Protein AF-A0A4R5CJN5-F1 (afdb_monomer)

Radius of gyration: 18.16 Å; Cα contacts (8 Å, |Δi|>4): 410; chains: 1; bounding box: 42×45×43 Å

pLDDT: mean 95.48, std 7.21, range [39.12, 98.88]

Mean predicted aligned error: 3.37 Å

Solvent-accessible surface area (backbone atoms only — not comparable to full-atom values): 12534 Å² total; per-residue (Å²): 130,68,52,78,39,82,45,75,50,50,77,53,86,71,64,40,36,39,35,31,58,48,45,52,70,48,77,43,46,70,60,50,52,52,50,52,50,52,50,51,74,64,71,50,60,31,38,33,26,54,40,49,30,44,80,23,72,42,43,41,54,49,44,71,30,42,23,47,37,48,45,52,53,41,48,49,28,63,77,70,66,38,52,50,42,39,23,54,23,40,33,32,61,83,39,70,40,62,56,65,73,66,53,51,57,45,56,73,46,72,96,53,47,64,27,39,23,32,27,52,46,47,58,73,47,78,79,32,67,50,54,56,51,49,54,54,49,32,54,76,69,70,30,46,28,29,36,62,38,29,41,41,38,72,55,16,29,78,61,22,68,58,22,34,66,58,32,54,50,55,52,53,49,51,51,66,77,35,76,55,50,77,47,72,39,76,53,69,38,52,31,27,63,50,13,68,74,72,72,46,90,49,36,65,33,26,46,29,38,49,83,74,16,72,58,37,34,52,51,50,53,60,58,58,68,41,87,90,56,86,72,79,76,72,84,129

Nearest PDB structures (foldseek):
  7xjr-assembly1_A  TM=9.827E-01  e=3.281E-38  Algibacter sp. L4_22
  7xs3-assembly2_B  TM=9.834E-01  e=3.685E-37  Algibacter sp. L4_22
  3vpl-assembly1_A  TM=8.924E-01  e=2.200E-15  Vibrio sp.
  1ur4-assembly2_B  TM=6.056E-01  e=2.891E-04  Bacillus licheniformis
  2gft-assembly1_A  TM=6.166E-01  e=4.907E-03  Bacillus licheniformis

InterPro domains:
  IPR000805 Glycoside hydrolase family 26 [PTHR40079] (37-216)
  IPR017853 Glycoside hydrolase superfamily [SSF51445] (20-194)
  IPR022790 Glycosyl hydrolase family 26 domain [PF02156] (63-159)
  IPR022790 Glycosyl hydrolase family 26 domain [PS51764] (1-218)

Structure (mmCIF, N/CA/C/O backbone):
data_AF-A0A4R5CJN5-F1
#
_entry.id   AF-A0A4R5CJN5-F1
#
loop_
_atom_site.group_PDB
_atom_site.id
_atom_site.type_symbol
_atom_site.label_atom_id
_atom_site.label_alt_id
_atom_site.label_comp_id
_atom_site.label_asym_id
_atom_site.label_entity_id
_atom_site.label_seq_id
_atom_site.pdbx_PDB_ins_code
_atom_site.Cartn_x
_atom_site.Cartn_y
_atom_site.Cartn_z
_atom_site.occupancy
_atom_site.B_iso_or_equiv
_atom_site.auth_seq_id
_atom_site.auth_comp_id
_atom_site.auth_asym_id
_atom_site.auth_atom_id
_atom_site.pdbx_PDB_model_num
ATOM 1 N N . MET A 1 1 ? -12.730 -12.544 -3.042 1.00 79.88 1 MET A N 1
ATOM 2 C CA . MET A 1 1 ? -11.762 -11.430 -3.146 1.00 79.88 1 MET A CA 1
ATOM 3 C C . MET A 1 1 ? -11.929 -10.535 -1.926 1.00 79.88 1 MET A C 1
ATOM 5 O O . MET A 1 1 ? -13.063 -10.146 -1.656 1.00 79.88 1 MET A O 1
ATOM 9 N N . MET A 1 2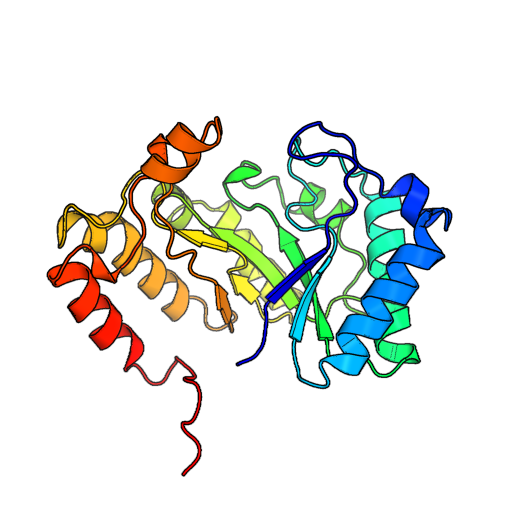 ? -10.849 -10.265 -1.188 1.00 89.81 2 MET A N 1
ATOM 10 C CA . MET A 1 2 ? -10.837 -9.335 -0.049 1.00 89.81 2 MET A CA 1
ATOM 11 C C . MET A 1 2 ? -10.329 -7.974 -0.538 1.00 89.81 2 MET A C 1
ATOM 13 O O . MET A 1 2 ? -9.189 -7.916 -0.997 1.00 89.81 2 MET A O 1
ATOM 17 N N . PRO A 1 3 ? -11.141 -6.905 -0.517 1.00 94.12 3 PRO A N 1
ATOM 18 C CA . PRO A 1 3 ? -10.694 -5.612 -1.009 1.00 94.12 3 PRO A CA 1
ATOM 19 C C . PRO A 1 3 ? -9.744 -4.936 -0.020 1.00 94.12 3 PRO A C 1
ATOM 21 O O . PRO A 1 3 ? -9.945 -4.991 1.195 1.00 94.12 3 PRO A O 1
ATOM 24 N N . GLN A 1 4 ? -8.746 -4.250 -0.570 1.00 96.25 4 GLN A N 1
ATOM 25 C CA . GLN A 1 4 ? -7.967 -3.231 0.120 1.00 96.25 4 GLN A CA 1
ATOM 26 C C . GLN A 1 4 ? -8.569 -1.859 -0.198 1.00 96.25 4 GLN A C 1
ATOM 28 O O . GLN A 1 4 ? -8.808 -1.536 -1.358 1.00 96.25 4 GLN A O 1
ATOM 33 N N . ILE A 1 5 ? -8.815 -1.056 0.831 1.00 97.00 5 ILE A N 1
ATOM 34 C CA . ILE A 1 5 ? -9.500 0.231 0.743 1.00 97.00 5 ILE A CA 1
ATOM 35 C C . ILE A 1 5 ? -8.589 1.299 1.349 1.00 97.00 5 ILE A C 1
ATOM 37 O O . ILE A 1 5 ? -8.239 1.226 2.526 1.00 97.00 5 ILE A O 1
ATOM 41 N N . GLY A 1 6 ? -8.195 2.290 0.553 1.00 95.88 6 GLY A N 1
ATOM 42 C CA . GLY A 1 6 ? -7.501 3.477 1.051 1.00 95.88 6 GLY A CA 1
ATOM 43 C C . GLY A 1 6 ? -8.502 4.484 1.611 1.00 95.88 6 GLY A C 1
ATOM 44 O O . GLY A 1 6 ? -9.408 4.905 0.895 1.00 95.88 6 GLY A O 1
ATOM 45 N N . LEU A 1 7 ? -8.342 4.886 2.874 1.00 96.31 7 LEU A N 1
ATOM 46 C CA . LEU A 1 7 ? -9.151 5.936 3.496 1.00 96.31 7 LEU A CA 1
ATOM 47 C C . LEU A 1 7 ? -8.274 7.155 3.785 1.00 96.31 7 LEU A C 1
ATOM 49 O O . LEU A 1 7 ? -7.688 7.275 4.860 1.00 96.31 7 LEU A O 1
ATOM 53 N N . 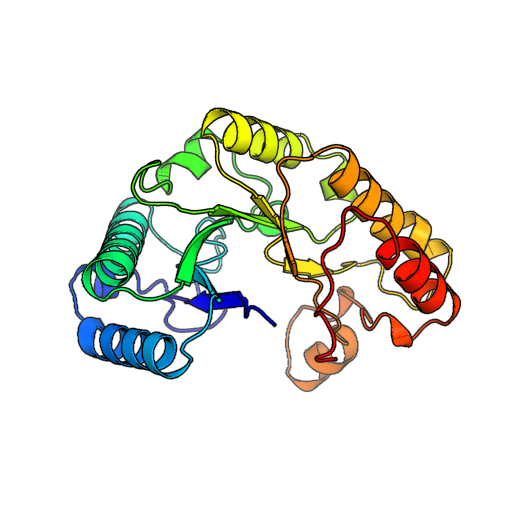GLY A 1 8 ? -8.187 8.062 2.815 1.00 93.69 8 GLY A N 1
ATOM 54 C CA . GLY A 1 8 ? -7.474 9.326 2.962 1.00 93.69 8 GLY A CA 1
ATOM 55 C C . GLY A 1 8 ? -8.289 10.355 3.749 1.00 93.69 8 GLY A C 1
ATOM 56 O O . GLY A 1 8 ? -9.444 10.629 3.439 1.00 93.69 8 GLY A O 1
ATOM 57 N N . CYS A 1 9 ? -7.664 10.965 4.747 1.00 91.75 9 CYS A N 1
ATOM 58 C CA . CYS A 1 9 ? -8.156 12.153 5.451 1.00 91.75 9 CYS A CA 1
ATOM 59 C C . CYS A 1 9 ? -7.418 13.409 4.946 1.00 91.75 9 CYS A 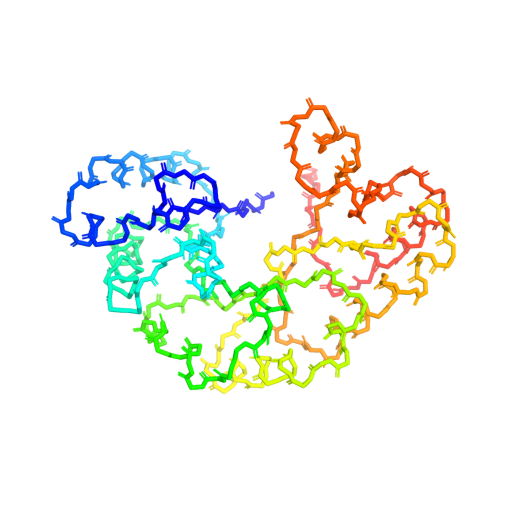C 1
ATOM 61 O O . CYS A 1 9 ? -6.715 14.055 5.720 1.00 91.75 9 CYS A O 1
ATOM 63 N N . ILE A 1 10 ? -7.506 13.696 3.645 1.00 89.88 10 ILE A N 1
ATOM 64 C CA . ILE A 1 10 ? -6.820 14.811 2.964 1.00 89.88 10 ILE A CA 1
ATOM 65 C C . ILE A 1 10 ? -7.813 15.610 2.108 1.00 89.88 10 ILE A C 1
ATOM 67 O O . ILE A 1 10 ? -8.772 15.056 1.577 1.00 89.88 10 ILE A O 1
ATOM 71 N N . GLY A 1 11 ? -7.599 16.921 1.987 1.00 80.00 11 GLY A N 1
ATOM 72 C CA . GLY A 1 11 ? -8.468 17.858 1.261 1.00 80.00 11 GLY A CA 1
ATOM 73 C C . GLY A 1 11 ? -8.162 17.998 -0.233 1.00 80.00 11 GLY A C 1
ATOM 74 O O . GLY A 1 11 ? -8.749 18.844 -0.900 1.00 80.00 11 GLY A O 1
ATOM 75 N N . GLY A 1 12 ? -7.234 17.198 -0.752 1.00 71.44 12 GLY A N 1
ATOM 76 C CA . GLY A 1 12 ? -6.743 17.226 -2.126 1.00 71.44 12 GLY A CA 1
ATOM 77 C C . GLY A 1 12 ? -5.595 16.231 -2.286 1.00 71.44 12 GLY A C 1
ATOM 78 O O . GLY A 1 12 ? -5.065 15.745 -1.289 1.00 71.44 12 GLY A O 1
ATOM 79 N N . LYS A 1 13 ? -5.228 15.900 -3.527 1.00 68.69 13 LYS A N 1
ATOM 80 C CA . LYS A 1 13 ? -4.091 15.011 -3.810 1.00 68.69 13 LYS A CA 1
ATOM 81 C C . LYS A 1 13 ? -2.789 15.806 -3.754 1.00 68.69 13 LYS A C 1
ATOM 83 O O . LYS A 1 13 ? -2.677 16.812 -4.446 1.00 68.69 13 LYS A O 1
ATOM 88 N N . ASP A 1 14 ? -1.848 15.358 -2.932 1.00 72.00 14 ASP A N 1
ATOM 89 C CA . ASP A 1 14 ? -0.481 15.883 -2.808 1.00 72.00 14 ASP A CA 1
ATOM 90 C C . ASP A 1 14 ? -0.357 17.379 -2.463 1.00 72.00 14 ASP A C 1
ATOM 92 O O . ASP A 1 14 ? 0.673 18.013 -2.688 1.00 72.00 14 ASP A O 1
ATOM 96 N N . THR A 1 15 ? -1.400 17.973 -1.878 1.00 74.69 15 THR A N 1
ATOM 97 C CA . THR A 1 15 ? -1.439 19.406 -1.542 1.00 74.69 15 THR A CA 1
ATOM 98 C C . THR A 1 15 ? -0.968 19.722 -0.121 1.00 74.69 15 THR A C 1
ATOM 100 O O . THR A 1 15 ? -1.121 20.860 0.324 1.00 74.69 15 THR A O 1
ATOM 103 N N . ARG A 1 16 ? -0.464 18.735 0.636 1.00 80.81 16 ARG A N 1
ATOM 104 C CA . ARG A 1 16 ? -0.184 18.837 2.085 1.00 80.81 16 ARG A CA 1
ATOM 105 C C . ARG A 1 16 ? -1.396 19.262 2.922 1.00 80.81 16 ARG A C 1
ATOM 107 O O . ARG A 1 16 ? -1.252 19.799 4.019 1.00 80.81 16 ARG A O 1
ATOM 114 N N . ALA A 1 17 ? -2.601 19.057 2.396 1.00 86.19 17 ALA A N 1
ATOM 115 C CA . ALA A 1 17 ? -3.843 19.506 3.012 1.00 86.19 17 ALA A CA 1
ATOM 116 C C . ALA A 1 17 ? -4.450 18.401 3.885 1.00 86.19 17 ALA A C 1
ATOM 118 O O . ALA A 1 17 ? -5.558 17.939 3.608 1.00 86.19 17 ALA A O 1
ATOM 119 N N . ALA A 1 18 ? -3.728 17.950 4.914 1.00 88.88 18 ALA A N 1
ATOM 120 C CA . ALA A 1 18 ? -4.288 17.004 5.872 1.00 88.88 18 ALA A CA 1
ATOM 121 C C . ALA A 1 18 ? -5.546 17.579 6.531 1.00 88.88 18 ALA A C 1
ATOM 123 O O . ALA A 1 18 ? -5.590 18.744 6.923 1.00 88.88 18 ALA A O 1
ATOM 124 N N . LEU A 1 19 ? -6.559 16.726 6.661 1.00 93.31 19 LEU A N 1
ATOM 125 C CA . LEU A 1 19 ? -7.822 17.014 7.339 1.00 93.31 19 LEU A CA 1
ATOM 126 C C . LEU A 1 19 ? -7.959 16.212 8.639 1.00 93.31 19 LEU A C 1
ATOM 128 O O . LEU A 1 19 ? -9.047 16.113 9.201 1.00 93.31 19 LEU A O 1
ATOM 132 N N . ASP A 1 20 ? -6.883 15.590 9.122 1.00 92.50 20 ASP A N 1
ATOM 133 C CA . ASP A 1 20 ? -6.904 14.752 10.322 1.00 92.50 20 ASP A CA 1
ATOM 134 C C . ASP A 1 20 ? -7.338 15.510 11.576 1.00 92.50 20 ASP A C 1
ATOM 136 O O . ASP A 1 20 ? -8.007 14.933 12.428 1.00 92.50 20 ASP A O 1
ATOM 140 N N . LYS A 1 21 ? -7.016 16.801 11.701 1.00 94.62 21 LYS A N 1
ATOM 141 C CA . LYS A 1 21 ? -7.493 17.634 12.817 1.00 94.62 21 LYS A CA 1
ATOM 142 C C . LYS A 1 21 ? -9.004 17.826 12.758 1.00 94.62 21 LYS A C 1
ATOM 144 O O . LYS A 1 21 ? -9.687 17.684 13.766 1.00 94.62 21 LYS A O 1
ATOM 149 N N . GLU A 1 22 ? -9.538 18.135 11.587 1.00 95.75 22 GLU A N 1
ATOM 150 C CA . GLU A 1 22 ? -10.965 18.310 11.354 1.00 95.75 22 GLU A CA 1
ATOM 151 C C . GLU A 1 22 ? -11.733 17.006 11.564 1.00 95.75 22 GLU A C 1
ATOM 153 O O . GLU A 1 22 ? -12.791 17.016 12.194 1.00 95.75 22 GLU A O 1
ATOM 158 N N . VAL A 1 23 ? -11.195 15.886 11.070 1.00 94.75 23 VAL A N 1
ATOM 159 C CA . VAL A 1 23 ? -11.763 14.551 11.290 1.00 94.75 23 VAL A CA 1
ATOM 160 C C . VAL A 1 23 ? -11.723 14.210 12.782 1.00 94.75 23 VAL A C 1
ATOM 162 O O . VAL A 1 23 ? -12.751 13.831 13.334 1.00 94.75 23 VAL A O 1
ATOM 165 N N . ALA A 1 24 ? -10.592 14.429 13.464 1.00 94.88 24 ALA A N 1
ATOM 166 C CA . ALA A 1 24 ? -10.451 14.204 14.906 1.00 94.88 24 ALA A CA 1
ATOM 167 C C . ALA A 1 24 ? -11.418 15.057 15.746 1.00 94.88 24 ALA A C 1
ATOM 169 O O . ALA A 1 24 ? -11.883 14.610 16.791 1.00 94.88 24 ALA A O 1
ATOM 170 N N . ASN A 1 25 ? -11.751 16.262 15.279 1.00 95.62 25 ASN A N 1
ATOM 171 C CA . ASN A 1 25 ? -12.723 17.154 15.916 1.00 95.62 25 ASN A CA 1
ATOM 172 C C . ASN A 1 25 ? -14.180 16.859 15.508 1.00 95.62 25 ASN A C 1
ATOM 174 O O . ASN A 1 25 ? -15.086 17.605 15.874 1.00 95.62 25 ASN A O 1
ATOM 178 N N . GLY A 1 26 ? -14.421 15.798 14.733 1.00 95.75 26 GLY A N 1
ATOM 179 C CA . GLY A 1 26 ? -15.754 15.332 14.361 1.00 95.75 26 GLY A CA 1
ATOM 180 C C . GLY A 1 26 ? -16.415 16.071 13.195 1.00 95.75 26 GLY A C 1
ATOM 181 O O . GLY A 1 26 ? -17.569 15.789 12.872 1.00 95.75 26 GLY A O 1
ATOM 182 N N . LYS A 1 27 ? -15.704 16.979 12.509 1.00 97.38 27 LYS A N 1
ATOM 183 C CA . LYS A 1 27 ? -16.249 17.749 11.370 1.00 97.38 27 LYS A CA 1
ATOM 184 C C . LYS A 1 27 ? -16.713 16.848 10.219 1.00 97.38 27 LYS A C 1
ATOM 186 O O . LYS A 1 27 ? -17.623 17.219 9.486 1.00 97.38 27 LYS A O 1
ATOM 191 N N . TYR A 1 28 ? -16.096 15.674 10.081 1.00 96.56 28 TYR A N 1
ATOM 192 C CA . TYR A 1 28 ? -16.370 14.704 9.019 1.00 96.56 28 TYR A CA 1
ATOM 193 C C . TYR A 1 28 ? -17.099 13.439 9.511 1.00 96.56 28 TYR A C 1
ATOM 195 O O . TYR A 1 28 ? -17.067 12.404 8.846 1.00 96.56 28 TYR A O 1
ATOM 203 N N . ASN A 1 29 ? -17.777 13.495 10.666 1.00 97.12 29 ASN A N 1
ATOM 204 C CA . ASN A 1 29 ? -18.489 12.334 11.219 1.00 97.12 29 ASN A CA 1
ATOM 205 C C . ASN A 1 29 ? -19.550 11.772 10.261 1.00 97.12 29 ASN A C 1
ATOM 207 O O . ASN A 1 29 ? -19.697 10.559 10.166 1.00 97.12 29 ASN A O 1
ATOM 211 N N . ALA A 1 30 ? -20.253 12.624 9.510 1.00 97.75 30 ALA A N 1
ATOM 212 C CA . ALA A 1 30 ? -21.243 12.164 8.533 1.00 97.75 30 ALA A CA 1
ATOM 213 C C . ALA A 1 30 ? -20.602 11.334 7.403 1.00 97.75 30 ALA A C 1
ATOM 215 O O . ALA A 1 30 ? -21.151 10.316 6.987 1.00 97.75 30 ALA A O 1
ATOM 216 N N . GLN A 1 31 ? -19.420 11.737 6.932 1.00 97.44 31 GLN A N 1
ATOM 217 C CA . GLN A 1 31 ? -18.651 11.018 5.918 1.00 97.44 31 GLN A CA 1
ATOM 218 C C . GLN A 1 31 ? -18.098 9.701 6.469 1.00 97.44 31 GLN A C 1
ATOM 220 O O . GLN A 1 31 ? -18.123 8.694 5.764 1.00 97.44 31 GLN A O 1
ATOM 225 N N . LEU A 1 32 ? -17.654 9.684 7.731 1.00 97.94 32 LEU A N 1
ATOM 226 C CA . LEU A 1 32 ? -17.248 8.450 8.405 1.00 97.94 32 LEU A CA 1
ATOM 227 C C . LEU A 1 32 ? -18.419 7.470 8.539 1.00 97.94 32 LEU A C 1
ATOM 229 O O . LEU A 1 32 ? -18.265 6.302 8.206 1.00 97.94 32 LEU A O 1
ATOM 233 N N . GLU A 1 33 ? -19.606 7.932 8.937 1.00 98.31 33 GLU A N 1
ATOM 234 C CA . GLU A 1 33 ? -20.796 7.074 9.010 1.00 98.31 33 GLU A CA 1
ATOM 235 C C . GLU A 1 33 ? -21.213 6.534 7.635 1.00 98.31 33 GLU A C 1
ATOM 237 O O . GLU A 1 33 ? -21.550 5.355 7.511 1.00 98.31 33 GLU A O 1
ATOM 242 N N . ALA A 1 34 ? -21.122 7.348 6.579 1.00 98.06 34 ALA A N 1
ATOM 243 C CA . ALA A 1 34 ? -21.345 6.878 5.213 1.00 98.06 34 ALA A CA 1
ATOM 244 C C . ALA A 1 34 ? -20.326 5.797 4.809 1.00 98.06 34 ALA A C 1
ATOM 246 O O . ALA A 1 34 ? -20.703 4.773 4.239 1.00 98.06 34 ALA A O 1
ATOM 247 N N . PHE A 1 35 ? -19.051 5.983 5.154 1.00 97.94 35 PHE A N 1
ATOM 248 C CA . PHE A 1 35 ? -18.007 4.988 4.919 1.00 97.94 35 PHE A CA 1
ATOM 249 C C . PHE A 1 35 ? -18.268 3.681 5.682 1.00 97.94 35 PHE A C 1
ATOM 251 O O . PHE A 1 35 ? -18.210 2.600 5.096 1.00 97.94 35 PHE A O 1
ATOM 258 N N . TYR A 1 36 ? -18.631 3.760 6.963 1.00 98.25 36 TYR A N 1
ATOM 259 C CA . TYR A 1 36 ? -18.987 2.591 7.771 1.00 98.25 36 TYR A CA 1
ATOM 260 C C . TYR A 1 36 ? -20.170 1.833 7.180 1.00 98.25 36 TYR A C 1
ATOM 262 O O . TYR A 1 36 ? -20.136 0.605 7.115 1.00 98.25 36 TYR A O 1
ATOM 270 N N . LYS A 1 37 ? -21.185 2.554 6.693 1.00 98.06 37 LYS A N 1
ATOM 271 C CA . LYS A 1 37 ? -22.316 1.945 5.999 1.00 98.06 37 LYS A CA 1
ATOM 272 C C . LYS A 1 37 ? -21.875 1.179 4.749 1.00 98.06 37 LYS A C 1
ATOM 274 O O . LYS A 1 37 ? -22.314 0.050 4.571 1.00 98.06 37 LYS A O 1
ATOM 279 N N . VAL A 1 38 ? -20.981 1.737 3.930 1.00 97.00 38 VAL A N 1
ATOM 280 C CA . VAL A 1 38 ? -20.443 1.034 2.750 1.00 97.00 38 VAL A CA 1
ATOM 281 C C . VAL A 1 38 ? -19.735 -0.262 3.149 1.00 97.00 38 VAL A C 1
ATOM 283 O O . VAL A 1 38 ? -19.943 -1.289 2.508 1.00 97.00 38 VAL A O 1
ATOM 286 N N . LEU A 1 39 ? -18.930 -0.247 4.216 1.00 97.12 39 LEU A N 1
ATOM 287 C CA . LEU A 1 39 ? -18.243 -1.455 4.686 1.00 97.12 39 LEU A CA 1
ATOM 288 C C . LEU A 1 39 ? -19.205 -2.514 5.244 1.00 97.12 39 LEU A C 1
ATOM 290 O O . LEU A 1 39 ? -18.966 -3.706 5.062 1.00 97.12 39 LEU A O 1
ATOM 294 N N . LEU A 1 40 ? -20.283 -2.095 5.911 1.00 97.06 40 LEU A N 1
ATOM 295 C CA . LEU A 1 40 ? -21.340 -2.998 6.373 1.00 97.06 40 LEU A CA 1
ATOM 296 C C . LEU A 1 40 ? -22.103 -3.608 5.192 1.00 97.06 40 LEU A C 1
ATOM 298 O O . LEU A 1 40 ? -22.274 -4.823 5.147 1.00 97.06 40 LEU A O 1
ATOM 302 N N . ASP A 1 41 ? -22.499 -2.784 4.220 1.00 96.44 41 ASP A N 1
ATOM 303 C CA . ASP A 1 41 ? -23.244 -3.216 3.031 1.00 96.44 41 ASP A CA 1
ATOM 304 C C . ASP A 1 41 ? -22.399 -4.132 2.119 1.00 96.44 41 ASP A C 1
ATOM 306 O O . ASP A 1 41 ? -22.939 -4.993 1.426 1.00 96.44 41 ASP A O 1
ATOM 310 N N . LEU A 1 42 ? -21.068 -3.980 2.124 1.00 94.12 42 LEU A N 1
ATOM 311 C CA . LEU A 1 42 ? -20.139 -4.858 1.406 1.00 94.12 42 LEU A CA 1
ATOM 312 C C . LEU A 1 42 ? -20.166 -6.311 1.940 1.00 94.12 42 LEU A C 1
ATOM 314 O O . LEU A 1 42 ? -19.869 -7.246 1.185 1.00 94.12 42 LEU A O 1
ATOM 318 N N . ASP A 1 43 ? -20.478 -6.480 3.231 1.00 88.75 43 ASP A N 1
ATOM 319 C CA . ASP A 1 43 ? -20.624 -7.744 3.970 1.00 88.75 43 ASP A CA 1
ATOM 320 C C . ASP A 1 43 ? -19.546 -8.807 3.675 1.00 88.75 43 ASP A C 1
ATOM 322 O O . ASP A 1 43 ? -19.806 -10.006 3.547 1.00 88.75 43 ASP A O 1
ATOM 326 N N . ARG A 1 44 ? -18.281 -8.386 3.561 1.00 92.50 44 ARG A N 1
ATOM 327 C CA . ARG A 1 44 ? -17.144 -9.307 3.411 1.00 92.50 44 ARG A CA 1
ATOM 328 C C . ARG A 1 44 ? -15.889 -8.776 4.100 1.00 92.50 44 ARG A C 1
ATOM 330 O O . ARG A 1 44 ? -15.772 -7.565 4.266 1.00 92.50 44 ARG A O 1
ATOM 337 N N . PRO A 1 45 ? -14.930 -9.658 4.439 1.00 95.81 45 PRO A N 1
ATOM 338 C CA . PRO A 1 45 ? -13.631 -9.245 4.949 1.00 95.81 45 PRO A CA 1
ATOM 339 C C . PRO A 1 45 ? -12.914 -8.265 4.014 1.00 95.81 45 PRO A C 1
ATOM 341 O O . PRO A 1 45 ? -12.773 -8.546 2.820 1.00 95.81 45 PRO A O 1
ATOM 344 N N . SER A 1 46 ? -12.432 -7.153 4.564 1.00 97.44 46 SER A N 1
ATOM 345 C CA . SER A 1 46 ? -11.640 -6.140 3.859 1.00 97.44 46 SER A CA 1
ATOM 346 C C . SER A 1 46 ? -10.446 -5.657 4.684 1.00 97.44 46 SER A C 1
ATOM 348 O O . SER A 1 46 ? -10.362 -5.876 5.893 1.00 97.44 46 SER A O 1
ATOM 350 N N . PHE A 1 47 ? -9.538 -4.944 4.030 1.00 98.50 47 PHE A N 1
ATOM 351 C CA . PHE A 1 47 ? -8.460 -4.192 4.663 1.00 98.50 47 PHE A CA 1
ATOM 352 C C . PHE A 1 47 ? -8.699 -2.704 4.437 1.00 98.50 47 PHE A C 1
ATOM 354 O O . PHE A 1 47 ? -8.880 -2.291 3.297 1.00 98.50 47 PHE A O 1
ATOM 361 N N . THR A 1 48 ? -8.675 -1.894 5.492 1.00 98.62 48 THR A N 1
ATOM 362 C CA . THR A 1 48 ? -8.739 -0.433 5.369 1.00 98.62 48 THR A CA 1
ATOM 363 C C . THR A 1 48 ? -7.401 0.165 5.784 1.00 98.62 48 THR A C 1
ATOM 365 O O . THR A 1 48 ? -7.030 0.090 6.955 1.00 98.62 48 THR A O 1
ATOM 368 N N . ARG A 1 49 ? -6.690 0.780 4.834 1.00 98.56 49 ARG A N 1
ATOM 369 C CA . ARG A 1 49 ? -5.491 1.592 5.082 1.00 98.56 49 ARG A CA 1
ATOM 370 C C . ARG A 1 49 ? -5.928 2.988 5.522 1.00 98.56 49 ARG A C 1
ATOM 372 O O . ARG A 1 49 ? -6.268 3.832 4.689 1.00 98.56 49 ARG A O 1
ATOM 379 N N . ILE A 1 50 ? -5.996 3.204 6.832 1.00 98.50 50 ILE A N 1
ATOM 380 C CA . ILE A 1 50 ? -6.505 4.449 7.421 1.00 98.50 50 ILE A CA 1
ATOM 381 C C . ILE A 1 50 ? -5.405 5.507 7.369 1.00 98.50 50 ILE A C 1
ATOM 383 O O . ILE A 1 50 ? -4.357 5.312 7.974 1.00 98.50 50 ILE A O 1
ATOM 387 N N . GLY A 1 51 ? -5.652 6.613 6.663 1.00 96.69 51 GLY A N 1
ATOM 388 C CA . GLY A 1 51 ? -4.688 7.701 6.479 1.00 96.69 51 GLY A CA 1
ATOM 389 C C . GLY A 1 51 ? -3.340 7.201 5.960 1.00 96.69 51 GLY A C 1
ATOM 390 O O . GLY A 1 51 ? -2.312 7.532 6.529 1.00 96.69 51 GLY A O 1
ATOM 391 N N . TYR A 1 52 ? -3.370 6.337 4.946 1.00 96.81 52 TYR A N 1
ATOM 392 C CA . TYR A 1 52 ? -2.185 5.713 4.363 1.00 96.81 52 TYR A CA 1
ATOM 393 C C . TYR A 1 52 ? -1.100 6.723 3.964 1.00 96.81 52 TYR A C 1
ATOM 395 O O . TYR A 1 52 ? -1.416 7.877 3.676 1.00 96.81 52 TYR A O 1
ATOM 403 N N . GLU A 1 53 ? 0.161 6.276 3.954 1.00 96.44 53 GLU A N 1
ATOM 404 C CA . GLU A 1 53 ? 1.335 7.129 3.716 1.00 96.44 53 GLU A CA 1
ATOM 405 C C . GLU A 1 53 ? 1.379 8.324 4.685 1.00 96.44 53 GLU A C 1
ATOM 407 O O . GLU A 1 53 ? 1.631 9.474 4.308 1.00 96.44 53 GLU A O 1
ATOM 412 N N . PHE A 1 54 ? 1.045 8.070 5.951 1.00 95.94 54 PHE A N 1
ATOM 413 C CA . PHE A 1 54 ? 0.786 9.117 6.938 1.00 95.94 54 PHE A CA 1
ATOM 414 C C . PHE A 1 54 ? 1.988 10.031 7.185 1.00 95.94 54 PHE A C 1
ATOM 416 O O . PHE A 1 54 ? 1.831 11.197 7.534 1.00 95.94 54 PHE A O 1
ATOM 423 N N . GLU A 1 55 ? 3.191 9.495 7.040 1.00 95.88 55 GLU A N 1
ATOM 424 C CA . GLU A 1 55 ? 4.442 10.189 7.284 1.00 95.88 55 GLU A CA 1
ATOM 425 C C . GLU A 1 55 ? 4.962 10.955 6.065 1.00 95.88 55 GLU A C 1
ATOM 427 O O . GLU A 1 55 ? 5.921 11.715 6.193 1.00 95.88 55 GLU A O 1
ATOM 432 N N . CYS A 1 56 ? 4.358 10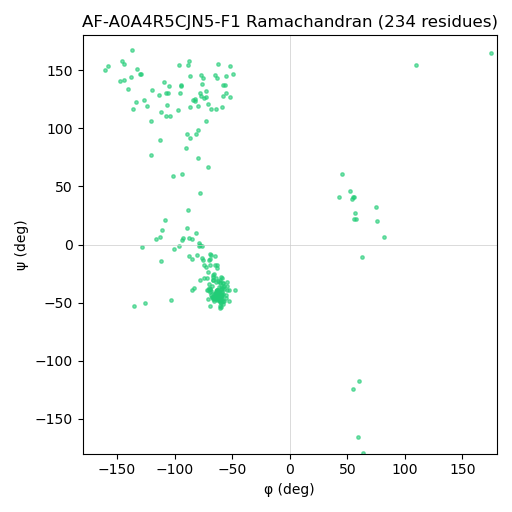.752 4.895 1.00 91.56 56 CYS A N 1
ATOM 433 C CA . CYS A 1 56 ? 4.789 11.403 3.676 1.00 91.56 56 CYS A CA 1
ATOM 434 C C . CYS A 1 56 ? 4.412 12.886 3.682 1.00 91.56 56 CYS A C 1
ATOM 436 O O . CYS A 1 56 ? 3.261 13.270 3.920 1.00 91.56 56 CYS A O 1
ATOM 438 N N . ASP A 1 57 ? 5.384 13.731 3.339 1.00 87.81 57 ASP A N 1
ATOM 439 C CA . ASP A 1 57 ? 5.244 15.188 3.363 1.00 87.81 57 ASP A CA 1
ATOM 440 C C . ASP A 1 57 ? 4.046 15.699 2.548 1.00 87.81 57 ASP A C 1
ATOM 442 O O . ASP A 1 57 ? 3.463 16.721 2.905 1.00 87.81 57 ASP A O 1
ATOM 446 N N . TRP A 1 58 ? 3.681 15.022 1.452 1.00 84.06 58 TRP A N 1
ATOM 447 C CA . TRP A 1 58 ? 2.576 15.418 0.568 1.00 84.06 58 TRP A CA 1
ATOM 448 C C . TRP A 1 58 ? 1.188 15.228 1.183 1.00 84.06 58 TRP A C 1
ATOM 450 O O . TRP A 1 58 ? 0.265 15.952 0.804 1.00 84.06 58 TRP A O 1
ATOM 460 N N . ASN A 1 59 ? 1.040 14.332 2.161 1.00 89.00 59 ASN A N 1
ATOM 461 C CA . ASN A 1 59 ? -0.214 14.155 2.891 1.00 89.00 59 ASN A CA 1
ATOM 462 C C . ASN A 1 59 ? -0.360 15.171 4.030 1.00 89.00 59 ASN A C 1
ATOM 464 O O . ASN A 1 59 ? -1.450 15.699 4.243 1.00 89.00 59 ASN A O 1
ATOM 468 N N . GLY A 1 60 ? 0.738 15.509 4.716 1.00 91.00 60 GLY A N 1
ATOM 469 C CA . GLY A 1 60 ? 0.787 16.603 5.696 1.00 91.00 60 GLY A CA 1
ATOM 470 C C . GLY A 1 60 ? 0.134 16.307 7.053 1.00 91.00 60 GLY A C 1
ATOM 471 O O . GLY A 1 60 ? -0.236 17.242 7.768 1.00 91.00 60 GLY A O 1
ATOM 472 N N . TYR A 1 61 ? -0.045 15.032 7.410 1.00 94.94 61 TYR A N 1
ATOM 473 C CA . TYR A 1 61 ? -0.635 14.632 8.690 1.00 94.94 61 TYR A CA 1
ATOM 474 C C . TYR A 1 61 ? 0.198 15.078 9.891 1.00 94.94 61 TYR A C 1
ATOM 476 O O . TYR A 1 61 ? 1.414 15.239 9.804 1.00 94.94 61 TYR A O 1
ATOM 484 N N . SER A 1 62 ? -0.448 15.220 11.055 1.00 95.12 62 SER A N 1
ATOM 485 C CA . SER A 1 62 ? 0.272 15.386 12.321 1.00 95.12 62 SER A CA 1
ATOM 486 C C . SER A 1 62 ? 0.132 14.134 13.193 1.00 95.12 62 SER A C 1
ATOM 488 O O . SER A 1 62 ? -0.979 13.610 13.317 1.00 95.12 62 SER A O 1
ATOM 490 N N . PRO A 1 63 ? 1.195 13.676 13.888 1.00 96.88 63 PRO A N 1
ATOM 491 C CA . PRO A 1 63 ? 1.132 12.448 14.684 1.00 96.88 63 PRO A CA 1
ATOM 492 C C . PRO A 1 63 ? 0.001 12.429 15.720 1.00 96.88 63 PRO A C 1
ATOM 494 O O . PRO A 1 63 ? -0.603 11.391 15.986 1.00 96.88 63 PRO A O 1
ATOM 497 N N . LYS A 1 64 ? -0.310 13.584 16.324 1.00 97.31 64 LYS A N 1
ATOM 498 C CA . LYS A 1 64 ? -1.337 13.686 17.367 1.00 97.31 64 LYS A CA 1
ATOM 499 C C . LYS A 1 64 ? -2.745 13.467 16.810 1.00 97.31 64 LYS A C 1
ATOM 501 O O . LYS A 1 64 ? -3.479 12.645 17.352 1.00 97.31 64 LYS A O 1
ATOM 506 N N . SER A 1 65 ? -3.129 14.208 15.772 1.00 97.31 65 SER A N 1
ATOM 507 C CA . SER A 1 65 ? -4.466 14.107 15.170 1.00 97.31 65 SER A CA 1
ATOM 508 C C . SER A 1 65 ? -4.637 12.812 14.386 1.00 97.31 65 SER A C 1
ATOM 510 O O . SER A 1 65 ? -5.668 12.165 14.541 1.00 97.31 65 SER A O 1
ATOM 512 N N . TYR A 1 66 ? -3.606 12.366 13.664 1.00 98.19 66 TYR A N 1
ATOM 513 C CA . TYR A 1 66 ? -3.608 11.077 12.976 1.00 98.19 66 TYR A CA 1
ATOM 514 C C . TYR A 1 66 ? -3.973 9.915 13.912 1.00 98.19 66 TYR A C 1
ATOM 516 O O . TYR A 1 66 ? -4.887 9.145 13.618 1.00 98.19 66 TYR A O 1
ATOM 524 N N . LYS A 1 67 ? -3.343 9.832 15.094 1.00 98.56 67 LYS A N 1
ATOM 525 C CA . LYS A 1 67 ? -3.665 8.788 16.082 1.00 98.56 67 LYS A CA 1
ATOM 526 C C . LYS A 1 67 ? -5.112 8.853 16.561 1.00 98.56 67 LYS A C 1
ATOM 528 O O . LYS A 1 67 ? -5.740 7.810 16.715 1.00 98.56 67 LYS A O 1
ATOM 533 N N . ILE A 1 68 ? -5.654 10.052 16.785 1.00 98.38 68 ILE A N 1
ATOM 534 C CA . ILE A 1 68 ? -7.057 10.215 17.197 1.00 98.38 68 ILE A CA 1
ATOM 535 C C . ILE A 1 68 ? -7.992 9.687 16.105 1.00 98.38 68 ILE A C 1
ATOM 537 O O . ILE A 1 68 ? -8.910 8.925 16.411 1.00 98.38 68 ILE A O 1
ATOM 541 N N . VAL A 1 69 ? -7.735 10.037 14.842 1.00 98.44 69 VAL A N 1
ATOM 542 C CA . VAL A 1 69 ? -8.513 9.551 13.694 1.00 98.44 69 VAL A CA 1
ATOM 543 C C . VAL A 1 69 ? -8.446 8.028 13.593 1.00 98.44 69 VAL A C 1
ATOM 545 O O . VAL A 1 69 ? -9.489 7.375 13.544 1.00 98.44 69 VAL A O 1
ATOM 548 N N . PHE A 1 70 ? -7.241 7.453 13.646 1.00 98.75 70 PHE A N 1
ATOM 549 C CA . PHE A 1 70 ? -7.044 6.007 13.551 1.00 98.75 70 PHE A CA 1
ATOM 550 C C . PHE A 1 70 ? -7.805 5.257 14.651 1.00 98.75 70 PHE A C 1
ATOM 552 O O . PHE A 1 70 ? -8.561 4.329 14.367 1.00 98.75 70 PHE A O 1
ATOM 559 N N . ILE A 1 71 ? -7.664 5.697 15.907 1.00 98.81 71 ILE A N 1
ATOM 560 C CA . ILE A 1 71 ? -8.344 5.092 17.061 1.00 98.81 71 ILE A CA 1
ATOM 561 C C . ILE A 1 71 ? -9.865 5.217 16.932 1.00 98.81 71 ILE A C 1
ATOM 563 O O . ILE A 1 71 ? -10.581 4.272 17.255 1.00 98.81 71 ILE A O 1
ATOM 567 N N . THR A 1 72 ? -10.363 6.361 16.457 1.00 98.44 72 THR A N 1
ATOM 568 C CA . THR A 1 72 ? -11.804 6.602 16.269 1.00 98.44 72 THR A CA 1
ATOM 569 C C . THR A 1 72 ? -12.400 5.609 15.274 1.00 98.44 72 THR A C 1
ATOM 571 O O . THR A 1 72 ? -13.405 4.964 15.570 1.00 98.44 72 THR A O 1
ATOM 574 N N . ILE A 1 73 ? -11.745 5.425 14.126 1.00 98.69 73 ILE A N 1
ATOM 575 C CA . ILE A 1 73 ? -12.198 4.495 13.085 1.00 98.69 73 ILE A CA 1
ATOM 576 C C . ILE A 1 73 ? -12.070 3.041 13.550 1.00 98.69 73 ILE A C 1
ATOM 578 O O . ILE A 1 73 ? -13.006 2.262 13.379 1.00 98.69 73 ILE A O 1
ATOM 582 N N . PHE A 1 74 ? -10.960 2.672 14.200 1.00 98.75 74 PHE A N 1
ATOM 583 C CA . PHE A 1 74 ? -10.786 1.324 14.746 1.00 98.75 74 PHE A CA 1
ATOM 584 C C . PHE A 1 74 ? -11.881 0.968 15.758 1.00 98.75 74 PHE A C 1
ATOM 586 O O . PHE A 1 74 ? -12.457 -0.119 15.697 1.00 98.75 74 PHE A O 1
ATOM 593 N N . LYS A 1 75 ? -12.199 1.882 16.684 1.00 98.69 75 LYS A N 1
ATOM 594 C CA . LYS A 1 75 ? -13.275 1.671 17.661 1.00 98.69 75 LYS A CA 1
ATOM 595 C C . LYS A 1 75 ? -14.618 1.480 16.970 1.00 98.69 75 LYS A C 1
ATOM 597 O O . LYS A 1 75 ? -15.302 0.510 17.278 1.00 98.69 75 LYS A O 1
ATOM 602 N N . ALA A 1 76 ? -14.935 2.307 15.973 1.00 98.50 76 ALA A N 1
ATOM 603 C CA . ALA A 1 76 ? -16.150 2.143 15.183 1.00 98.50 76 ALA A CA 1
ATOM 604 C C . ALA A 1 76 ? -16.206 0.777 14.477 1.00 98.50 76 ALA A C 1
ATOM 606 O O . ALA A 1 76 ? -17.270 0.159 14.447 1.00 98.50 76 ALA A O 1
ATOM 607 N N . PHE A 1 77 ? -15.077 0.264 13.967 1.00 98.44 77 PHE A N 1
ATOM 608 C CA . PHE A 1 77 ? -15.035 -1.076 13.377 1.00 98.44 77 PHE A CA 1
ATOM 609 C C . PHE A 1 77 ? -15.425 -2.158 14.386 1.00 98.44 77 PHE A C 1
ATOM 611 O O . PHE A 1 77 ? -16.231 -3.029 14.059 1.00 98.44 77 PHE A O 1
ATOM 618 N N . LYS A 1 78 ? -14.899 -2.092 15.615 1.00 98.31 78 LYS A N 1
ATOM 619 C CA . LYS A 1 78 ? -15.227 -3.070 16.663 1.00 98.31 78 LYS A CA 1
ATOM 620 C C . LYS A 1 78 ? -16.661 -2.902 17.176 1.00 98.31 78 LYS A C 1
ATOM 622 O O . LYS A 1 78 ? -17.391 -3.881 17.242 1.00 98.31 78 LYS A O 1
ATOM 627 N N . GLU A 1 79 ? -17.088 -1.679 17.481 1.00 98.38 79 GLU A N 1
ATOM 628 C CA . GLU A 1 79 ? -18.422 -1.376 18.027 1.00 98.38 79 GLU A CA 1
ATOM 629 C C . GLU A 1 79 ? -19.556 -1.742 17.061 1.00 98.38 79 GLU A C 1
ATOM 631 O O . GLU A 1 79 ? -20.591 -2.258 17.480 1.00 98.38 79 GLU A O 1
ATOM 636 N N . LYS A 1 80 ? -19.361 -1.504 15.758 1.00 97.88 80 LYS A N 1
ATOM 637 C CA . LYS A 1 80 ? -20.365 -1.770 14.715 1.00 97.88 80 LYS A CA 1
ATOM 638 C C . LYS A 1 80 ? -20.212 -3.155 14.071 1.00 97.88 80 LYS A C 1
ATOM 640 O O . LYS A 1 80 ? -20.950 -3.464 13.142 1.00 97.88 80 LYS A O 1
ATOM 645 N N . ASN A 1 81 ? -19.275 -3.985 14.544 1.00 96.88 81 ASN A N 1
ATOM 646 C CA . ASN A 1 81 ? -18.945 -5.299 13.971 1.00 96.88 81 ASN A CA 1
ATOM 647 C C . ASN A 1 81 ? -18.599 -5.252 12.468 1.00 96.88 81 ASN A C 1
ATOM 649 O O . ASN A 1 81 ? -18.977 -6.135 11.694 1.00 96.88 81 ASN A O 1
ATOM 653 N N . ILE A 1 82 ? -17.873 -4.219 12.040 1.00 97.94 82 ILE A N 1
ATOM 654 C CA . ILE A 1 82 ? -17.429 -4.076 10.652 1.00 97.94 82 ILE A CA 1
ATOM 655 C C . ILE A 1 82 ? -16.314 -5.085 10.382 1.00 97.94 82 ILE A C 1
ATOM 657 O O . ILE A 1 82 ? -15.297 -5.116 11.076 1.00 97.94 82 ILE A O 1
ATOM 661 N N . LYS A 1 83 ? -16.477 -5.886 9.325 1.00 96.88 83 LYS A N 1
ATOM 662 C CA . LYS A 1 83 ? -15.531 -6.933 8.906 1.00 96.88 83 LYS A CA 1
ATOM 663 C C . LYS A 1 83 ? -14.318 -6.353 8.158 1.00 96.88 83 LYS A C 1
ATOM 665 O O . LYS A 1 83 ? -13.917 -6.885 7.130 1.00 96.88 83 LYS A O 1
ATOM 670 N N . SER A 1 84 ? -13.724 -5.268 8.655 1.00 98.06 84 SER A N 1
ATOM 671 C CA . SER A 1 84 ? -12.510 -4.683 8.081 1.00 98.06 84 SER A CA 1
ATOM 672 C C . SER A 1 84 ? -11.368 -4.683 9.089 1.00 98.06 84 SER A C 1
ATOM 674 O O . SER A 1 84 ? -11.533 -4.227 10.217 1.00 98.06 84 SER A O 1
ATOM 676 N N . ALA A 1 85 ? -10.191 -5.128 8.658 1.00 98.38 85 ALA A N 1
ATOM 677 C CA . ALA A 1 85 ? -8.952 -4.935 9.401 1.00 98.38 85 ALA A CA 1
ATOM 678 C C . ALA A 1 85 ? -8.459 -3.488 9.249 1.00 98.38 85 ALA A C 1
ATOM 680 O O . ALA A 1 85 ? -8.508 -2.932 8.146 1.00 98.38 85 ALA A O 1
ATOM 681 N N . ALA A 1 86 ? -7.978 -2.886 10.336 1.00 98.75 86 ALA A N 1
ATOM 682 C CA . ALA A 1 86 ? -7.327 -1.579 10.321 1.00 98.75 86 ALA A CA 1
ATOM 683 C C . ALA A 1 86 ? -5.824 -1.723 10.032 1.00 98.75 86 ALA A C 1
ATOM 685 O O . ALA A 1 86 ? -5.093 -2.348 10.809 1.00 98.75 86 ALA A O 1
ATOM 686 N N . VAL A 1 87 ? -5.371 -1.133 8.922 1.00 98.88 87 VAL A N 1
ATOM 687 C CA . VAL A 1 87 ? -3.985 -1.199 8.439 1.00 98.88 87 VAL A CA 1
ATOM 688 C C . VAL A 1 87 ? -3.285 0.140 8.667 1.00 98.88 87 VAL A C 1
ATOM 690 O O . VAL A 1 87 ? -3.716 1.168 8.139 1.00 98.88 87 VAL A O 1
ATOM 693 N N . TRP A 1 88 ? -2.198 0.123 9.439 1.00 98.81 88 TRP A N 1
ATOM 694 C CA . TRP A 1 88 ? -1.305 1.265 9.651 1.00 98.81 88 TRP A CA 1
ATOM 695 C C . TRP A 1 88 ? -0.206 1.247 8.585 1.00 98.81 88 TRP A C 1
ATOM 697 O O . TRP A 1 88 ? 0.759 0.498 8.719 1.00 98.81 88 TRP A O 1
ATOM 707 N N . CYS A 1 89 ? -0.410 1.994 7.493 1.00 98.62 89 CYS A N 1
ATOM 708 C CA . CYS A 1 89 ? 0.362 1.840 6.256 1.00 98.62 89 CYS A CA 1
ATOM 709 C C . CYS A 1 89 ? 1.353 2.987 6.018 1.00 98.62 89 CYS A C 1
ATOM 711 O O . CYS A 1 89 ? 0.927 4.107 5.740 1.00 98.62 89 CYS A O 1
ATOM 713 N N . SER A 1 90 ? 2.643 2.678 6.129 1.00 98.50 90 SER A N 1
ATOM 714 C CA . SER A 1 90 ? 3.783 3.558 5.858 1.00 98.50 90 SER A CA 1
ATOM 715 C C . SER A 1 90 ? 4.023 3.710 4.353 1.00 98.50 90 SER A C 1
ATOM 717 O O . SER A 1 90 ? 3.866 2.750 3.601 1.00 98.50 90 SER A O 1
ATOM 719 N N . GLY A 1 91 ? 4.462 4.893 3.926 1.00 97.81 91 GLY A N 1
ATOM 720 C CA . GLY A 1 91 ? 4.920 5.148 2.555 1.00 97.81 91 GLY A CA 1
ATOM 721 C C . GLY A 1 91 ? 6.337 4.651 2.254 1.00 97.81 91 GLY A C 1
ATOM 722 O O . GLY A 1 91 ? 6.831 4.858 1.146 1.00 97.81 91 GLY A O 1
ATOM 723 N N . GLY A 1 92 ? 7.010 4.023 3.224 1.00 97.44 92 GLY A N 1
ATOM 724 C CA . GLY A 1 92 ? 8.270 3.309 3.018 1.00 97.44 92 GLY A CA 1
ATOM 725 C C . GLY A 1 92 ? 9.356 4.168 2.370 1.00 97.44 92 GLY A C 1
ATOM 726 O O . GLY A 1 92 ? 9.708 5.242 2.874 1.00 97.44 92 GLY A O 1
ATOM 727 N N . GLY A 1 93 ? 9.894 3.697 1.242 1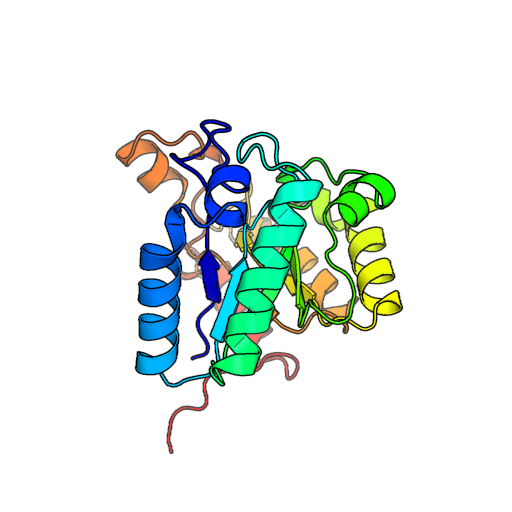.00 96.12 93 GLY A N 1
ATOM 728 C CA . GLY A 1 93 ? 10.936 4.397 0.495 1.00 96.12 93 GLY A CA 1
ATOM 729 C C . GLY A 1 93 ? 10.497 5.761 -0.033 1.00 96.12 93 GLY A C 1
ATOM 730 O O . GLY A 1 93 ? 11.303 6.690 -0.057 1.00 96.12 93 GLY A O 1
ATOM 731 N N . SER A 1 94 ? 9.214 5.940 -0.359 1.00 93.62 94 SER A N 1
ATOM 732 C CA . SER A 1 94 ? 8.679 7.237 -0.793 1.00 93.62 94 SER A CA 1
ATOM 733 C C . SER A 1 94 ? 8.723 8.282 0.340 1.00 93.62 94 SER A C 1
ATOM 735 O O . SER A 1 94 ? 8.869 9.475 0.079 1.00 93.62 94 SER A O 1
ATOM 737 N N . ALA A 1 95 ? 8.709 7.842 1.603 1.00 94.62 95 ALA A N 1
ATOM 738 C CA . ALA A 1 95 ? 8.957 8.677 2.781 1.00 94.62 95 ALA A CA 1
ATOM 739 C C . ALA A 1 95 ? 10.445 8.760 3.182 1.00 94.62 95 ALA A C 1
ATOM 741 O O . ALA A 1 95 ? 10.766 9.175 4.297 1.00 94.62 95 ALA A O 1
ATOM 742 N N . ASN A 1 96 ? 11.369 8.339 2.313 1.00 95.31 96 ASN A N 1
ATOM 743 C CA . ASN A 1 96 ? 12.800 8.194 2.599 1.00 95.31 96 ASN A CA 1
ATOM 744 C C . ASN A 1 96 ? 13.109 7.270 3.790 1.00 95.31 96 ASN A C 1
ATOM 746 O O . ASN A 1 96 ? 14.125 7.464 4.459 1.00 95.31 96 ASN A O 1
ATOM 750 N N . PHE A 1 97 ? 12.229 6.303 4.091 1.00 96.44 97 PHE A N 1
ATOM 751 C CA . PHE A 1 97 ? 12.352 5.419 5.252 1.00 96.44 97 PHE A CA 1
ATOM 752 C C . PHE A 1 97 ? 12.719 6.176 6.539 1.00 96.44 97 PHE A C 1
ATOM 754 O O . PHE A 1 97 ? 13.778 5.940 7.134 1.00 96.44 97 PHE A O 1
ATOM 761 N N . ILE A 1 98 ? 11.865 7.115 6.965 1.00 95.56 98 ILE A N 1
ATOM 762 C CA . ILE A 1 98 ? 12.104 7.866 8.204 1.00 95.56 98 ILE A CA 1
ATOM 763 C C . ILE A 1 98 ? 12.446 6.926 9.372 1.00 95.56 98 ILE A C 1
ATOM 765 O O . ILE A 1 98 ? 11.941 5.809 9.477 1.00 95.56 98 ILE A O 1
ATOM 769 N N . GLY A 1 99 ? 13.308 7.390 10.281 1.00 95.38 99 GLY A N 1
ATOM 770 C CA . GLY A 1 99 ? 13.737 6.579 11.422 1.00 95.38 99 GLY A CA 1
ATOM 771 C C . GLY A 1 99 ? 12.561 6.067 12.263 1.00 95.38 99 GLY A C 1
ATOM 772 O O . GLY A 1 99 ? 11.571 6.779 12.450 1.00 95.38 99 GLY A O 1
ATOM 773 N N . LEU A 1 100 ? 12.700 4.854 12.813 1.00 95.12 100 LEU A N 1
ATOM 774 C CA . LEU A 1 100 ? 11.634 4.150 13.537 1.00 95.12 100 LEU A CA 1
ATOM 775 C C . LEU A 1 100 ? 11.006 5.000 14.651 1.00 95.12 100 LEU A C 1
ATOM 777 O O . LEU A 1 100 ? 9.793 5.004 14.789 1.00 95.12 100 LEU A O 1
ATOM 781 N N . GLU A 1 101 ? 11.791 5.778 15.399 1.00 96.44 101 GLU A N 1
ATOM 782 C CA . GLU A 1 101 ? 11.262 6.699 16.420 1.00 96.44 101 GLU A CA 1
ATOM 783 C C . GLU A 1 101 ? 10.229 7.683 15.840 1.00 96.44 101 GLU A C 1
ATOM 785 O O . GLU A 1 101 ? 9.141 7.855 16.394 1.00 96.44 101 GLU A O 1
ATOM 790 N N . LYS A 1 102 ? 10.543 8.295 14.690 1.00 96.81 102 LYS A N 1
ATOM 791 C CA . LYS A 1 102 ? 9.646 9.234 14.006 1.00 96.81 102 LYS A CA 1
ATOM 792 C C . LYS A 1 102 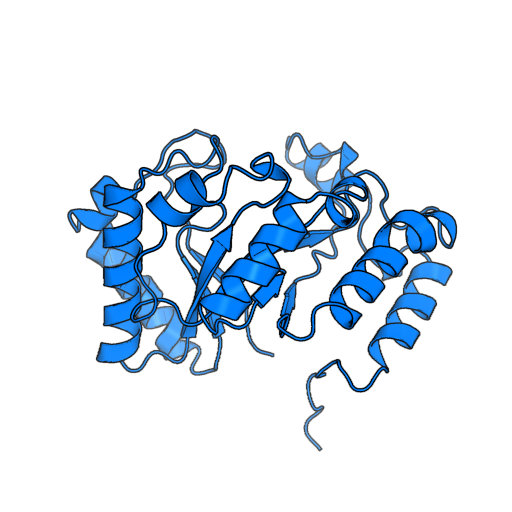? 8.419 8.520 13.454 1.00 96.81 102 LYS A C 1
ATOM 794 O O . LYS A 1 102 ? 7.317 9.049 13.568 1.00 96.81 102 LYS A O 1
ATOM 799 N N . LEU A 1 103 ? 8.600 7.321 12.901 1.00 97.31 103 LEU A N 1
ATOM 800 C CA . LEU A 1 103 ? 7.494 6.497 12.423 1.00 97.31 103 LEU A CA 1
ATOM 801 C C . LEU A 1 103 ? 6.535 6.165 13.579 1.00 97.31 103 LEU A C 1
ATOM 803 O O . LEU A 1 103 ? 5.335 6.422 13.497 1.00 97.31 103 LEU A O 1
ATOM 807 N N . MET A 1 104 ? 7.074 5.710 14.712 1.00 98.12 104 MET A N 1
ATOM 808 C CA . MET A 1 104 ? 6.310 5.336 15.905 1.00 98.12 104 MET A CA 1
ATOM 809 C C . MET A 1 104 ? 5.576 6.511 16.561 1.00 98.12 104 MET A C 1
ATOM 811 O O . MET A 1 104 ? 4.605 6.288 17.286 1.00 98.12 104 MET A O 1
ATOM 815 N N . ALA A 1 105 ? 5.939 7.766 16.270 1.00 98.31 105 ALA A N 1
ATOM 816 C CA . ALA A 1 105 ? 5.161 8.923 16.714 1.00 98.31 105 ALA A CA 1
ATOM 817 C C . ALA A 1 105 ? 3.700 8.872 16.216 1.00 98.31 105 ALA A C 1
ATOM 819 O O . ALA A 1 105 ? 2.790 9.301 16.942 1.00 98.31 105 ALA A O 1
ATOM 820 N N . TYR A 1 106 ? 3.480 8.310 15.019 1.00 98.44 106 TYR A N 1
ATOM 821 C CA . TYR A 1 106 ? 2.169 8.097 14.399 1.00 98.44 106 TYR A CA 1
ATOM 822 C C . TYR A 1 106 ? 1.482 6.800 14.846 1.00 98.44 106 TYR A C 1
ATOM 824 O O . TYR A 1 106 ? 0.291 6.633 14.587 1.00 98.44 106 TYR A O 1
ATOM 832 N N . TYR A 1 107 ? 2.182 5.884 15.522 1.00 98.56 107 TYR A N 1
ATOM 833 C CA . TYR A 1 107 ? 1.620 4.588 15.894 1.00 98.56 107 TYR A CA 1
ATOM 834 C C . TYR A 1 107 ? 0.560 4.739 17.000 1.00 98.56 107 TYR A C 1
ATOM 836 O O . TYR A 1 107 ? 0.873 5.243 18.084 1.00 98.56 107 TYR A O 1
ATOM 844 N N . PRO A 1 108 ? -0.702 4.319 16.779 1.00 98.44 108 PRO A N 1
ATOM 845 C CA . PRO A 1 108 ? -1.766 4.495 17.770 1.00 98.44 108 PRO A CA 1
ATOM 846 C C . PRO A 1 108 ? -1.663 3.502 18.941 1.00 98.44 108 PRO A C 1
ATOM 848 O O . PRO A 1 108 ? -2.308 3.711 19.969 1.00 98.44 108 PRO A O 1
ATOM 851 N N . GLY A 1 109 ? -0.833 2.461 18.815 1.00 98.56 109 GLY A N 1
ATOM 852 C CA . GLY A 1 109 ? -0.617 1.413 19.812 1.00 98.56 109 GLY A CA 1
ATOM 853 C C . GLY A 1 109 ? -1.190 0.064 19.379 1.00 98.56 109 GLY A C 1
ATOM 854 O O . GLY A 1 109 ? -2.139 -0.003 18.596 1.00 98.56 109 GLY A O 1
ATOM 855 N N . ASP A 1 110 ? -0.627 -1.021 19.916 1.00 98.75 110 ASP A N 1
ATOM 856 C CA . ASP A 1 110 ? -0.919 -2.389 19.467 1.00 98.75 110 ASP A CA 1
ATOM 857 C C . ASP A 1 110 ? -2.398 -2.765 19.566 1.00 98.75 110 ASP A C 1
ATOM 859 O O . ASP A 1 110 ? -2.895 -3.499 18.714 1.00 98.75 110 ASP A O 1
ATOM 863 N N . GLN A 1 111 ? -3.124 -2.251 20.561 1.00 98.56 111 GLN A N 1
ATOM 864 C CA . GLN A 1 111 ? -4.553 -2.530 20.733 1.00 98.56 111 GLN A CA 1
ATOM 865 C C . GLN A 1 111 ? -5.460 -1.912 19.654 1.00 98.56 111 GLN A C 1
ATOM 867 O O . GLN A 1 111 ? -6.637 -2.256 19.605 1.00 98.56 111 GLN A O 1
ATOM 872 N N . TYR A 1 112 ? -4.944 -0.998 18.824 1.00 98.75 112 TYR A N 1
ATOM 873 C CA . TYR A 1 112 ? -5.728 -0.274 17.818 1.00 98.75 112 TYR A CA 1
ATOM 874 C C . TYR A 1 112 ? -5.306 -0.569 16.379 1.00 98.75 112 TYR A C 1
ATOM 876 O O . TYR A 1 112 ? -5.827 0.065 15.472 1.00 98.75 112 TYR A O 1
ATOM 884 N N . VAL A 1 113 ? -4.374 -1.499 16.150 1.00 98.88 113 VAL A N 1
ATOM 885 C CA . VAL A 1 113 ? -3.879 -1.850 14.810 1.00 98.88 113 VAL A CA 1
ATOM 886 C C . VAL A 1 113 ? -4.014 -3.348 14.600 1.00 98.88 113 VAL A C 1
ATOM 888 O O . VAL A 1 113 ? -3.465 -4.133 15.376 1.00 98.88 113 VAL A O 1
ATOM 891 N N . ASP A 1 114 ? -4.710 -3.754 13.540 1.00 98.88 114 ASP A N 1
ATOM 892 C CA . ASP A 1 114 ? -4.789 -5.167 13.174 1.00 98.88 114 ASP A CA 1
ATOM 893 C C . ASP A 1 114 ? -3.565 -5.566 12.319 1.00 98.88 114 ASP A C 1
ATOM 895 O O . ASP A 1 114 ? -3.015 -6.647 12.517 1.00 98.88 114 ASP A O 1
ATOM 899 N N . TRP A 1 115 ? -3.114 -4.689 11.408 1.00 98.88 115 TRP A N 1
ATOM 900 C CA . TRP A 1 115 ? -2.019 -4.944 10.457 1.00 98.88 115 TRP A CA 1
ATOM 901 C C . TRP A 1 115 ? -1.069 -3.754 10.319 1.00 98.88 115 TRP A C 1
ATOM 903 O O . TRP A 1 115 ? -1.502 -2.601 10.301 1.00 98.88 115 TRP A O 1
ATOM 913 N N . TRP A 1 116 ? 0.219 -4.039 10.150 1.00 98.88 116 TRP A N 1
ATOM 914 C CA . TRP A 1 116 ? 1.172 -3.054 9.638 1.00 98.88 116 TRP A CA 1
ATOM 915 C C . TRP A 1 116 ? 1.155 -3.093 8.111 1.00 98.88 116 TRP A C 1
ATOM 917 O O . TRP A 1 116 ? 0.960 -4.151 7.513 1.00 98.88 116 TRP A O 1
ATOM 927 N N . GLY A 1 117 ? 1.337 -1.942 7.479 1.00 98.75 117 GLY A N 1
ATOM 928 C CA . GLY A 1 117 ? 1.439 -1.812 6.033 1.00 98.75 117 GLY A CA 1
ATOM 929 C C . GLY A 1 117 ? 2.674 -1.013 5.642 1.00 98.75 117 GLY A C 1
ATOM 930 O O . GLY A 1 117 ? 3.057 -0.096 6.367 1.00 98.75 117 GLY A O 1
ATOM 931 N N . ILE A 1 118 ? 3.282 -1.344 4.511 1.00 98.81 118 ILE A N 1
ATOM 932 C CA . ILE A 1 118 ? 4.352 -0.544 3.913 1.00 98.81 118 ILE A CA 1
ATOM 933 C C . ILE A 1 118 ? 4.258 -0.581 2.392 1.00 98.81 118 ILE A C 1
ATOM 935 O O . ILE A 1 118 ? 3.937 -1.623 1.822 1.00 98.81 118 ILE A O 1
ATOM 939 N N . ASP A 1 119 ? 4.533 0.545 1.750 1.00 98.69 119 ASP A N 1
ATOM 940 C CA . ASP A 1 119 ? 4.569 0.667 0.295 1.00 98.69 119 ASP A CA 1
ATOM 941 C C . ASP A 1 119 ? 6.017 0.479 -0.207 1.00 98.69 119 ASP A C 1
ATOM 943 O O . ASP A 1 119 ? 6.959 0.966 0.422 1.00 98.69 119 ASP A O 1
ATOM 947 N N . VAL A 1 120 ? 6.200 -0.292 -1.290 1.00 98.56 120 VAL A N 1
ATOM 948 C CA . VAL A 1 120 ? 7.517 -0.708 -1.822 1.00 98.56 120 VAL A CA 1
ATOM 949 C C . VAL A 1 120 ? 7.537 -0.576 -3.343 1.00 98.56 120 VAL A C 1
ATOM 951 O O . VAL A 1 120 ? 6.805 -1.284 -4.040 1.00 98.56 120 VAL A O 1
ATOM 954 N N . PHE A 1 121 ? 8.395 0.294 -3.882 1.00 98.38 121 PHE A N 1
ATOM 955 C CA . PHE A 1 121 ? 8.323 0.673 -5.298 1.00 98.38 121 PHE A CA 1
ATOM 956 C C . PHE A 1 121 ? 9.616 0.493 -6.083 1.00 98.38 121 PHE A C 1
ATOM 958 O O . PHE A 1 121 ? 9.591 -0.093 -7.163 1.00 98.38 121 PHE A O 1
ATOM 965 N N . SER A 1 122 ? 10.745 1.001 -5.603 1.00 97.06 122 SER A N 1
ATOM 966 C CA . SER A 1 122 ? 11.987 0.971 -6.376 1.00 97.06 122 SER A CA 1
ATOM 967 C C . SER A 1 122 ? 12.906 -0.208 -6.023 1.00 97.06 122 SER A C 1
ATOM 969 O O . SER A 1 122 ? 12.893 -0.660 -4.879 1.00 97.06 122 SER A O 1
ATOM 971 N N . PRO A 1 123 ? 13.779 -0.662 -6.948 1.00 97.31 123 PRO A N 1
ATOM 972 C CA . PRO A 1 123 ? 14.771 -1.705 -6.668 1.00 97.31 123 PRO A CA 1
ATOM 973 C C . PRO A 1 123 ? 15.686 -1.416 -5.472 1.00 97.31 123 PRO A C 1
ATOM 975 O O . PRO A 1 123 ? 15.981 -2.318 -4.696 1.00 97.31 123 PRO A O 1
ATOM 978 N N . GLU A 1 124 ? 16.120 -0.166 -5.293 1.00 96.81 124 GLU A N 1
ATOM 979 C CA . GLU A 1 124 ? 17.011 0.225 -4.195 1.00 96.81 124 GLU A CA 1
ATOM 980 C C . GLU A 1 124 ? 16.398 0.036 -2.800 1.00 96.81 124 GLU A C 1
ATOM 982 O O . GLU A 1 124 ? 17.121 -0.001 -1.805 1.00 96.81 124 GLU A O 1
ATOM 987 N N . GLU A 1 125 ? 15.073 -0.096 -2.708 1.00 98.19 125 GLU A N 1
ATOM 988 C CA . GLU A 1 125 ? 14.378 -0.278 -1.437 1.00 98.19 125 GLU A CA 1
ATOM 989 C C . GLU A 1 125 ? 14.620 -1.670 -0.838 1.00 98.19 125 GLU A C 1
ATOM 991 O O . GLU A 1 125 ? 14.635 -1.795 0.386 1.00 98.19 125 GLU A O 1
ATOM 996 N N . PHE A 1 126 ? 14.864 -2.695 -1.668 1.00 97.94 126 PHE A N 1
ATOM 997 C CA . PHE A 1 126 ? 15.039 -4.081 -1.208 1.00 97.94 126 PHE A CA 1
ATOM 998 C C . PHE A 1 126 ? 16.274 -4.266 -0.315 1.00 97.94 126 PHE A C 1
ATOM 1000 O O . PHE A 1 126 ? 16.232 -5.054 0.627 1.00 97.94 126 PHE A O 1
ATOM 1007 N N . ASP A 1 127 ? 17.333 -3.490 -0.558 1.00 96.12 127 ASP A N 1
ATOM 1008 C CA . ASP A 1 127 ? 18.572 -3.515 0.231 1.00 96.12 127 ASP A CA 1
ATOM 1009 C C . ASP A 1 127 ? 18.607 -2.429 1.324 1.00 96.12 127 ASP A C 1
ATOM 1011 O O . ASP A 1 127 ? 19.574 -2.314 2.085 1.00 96.12 127 ASP A O 1
ATOM 1015 N N . HIS A 1 128 ? 17.563 -1.599 1.425 1.00 97.44 128 HIS A N 1
ATOM 1016 C CA . HIS A 1 128 ? 17.551 -0.480 2.355 1.00 97.44 128 HIS A CA 1
ATOM 1017 C C . HIS A 1 128 ? 17.273 -0.946 3.793 1.00 97.44 128 HIS A C 1
ATOM 1019 O O . HIS A 1 128 ? 16.260 -1.581 4.094 1.00 97.44 128 HIS A O 1
ATOM 1025 N N . SER A 1 129 ? 18.131 -0.548 4.739 1.00 97.06 129 SER A N 1
ATOM 1026 C CA . SER A 1 129 ? 18.021 -0.953 6.152 1.00 97.06 129 SER A CA 1
ATOM 1027 C C . SER A 1 129 ? 16.696 -0.544 6.806 1.00 97.06 129 SER A C 1
ATOM 1029 O O . SER A 1 129 ? 16.208 -1.230 7.699 1.00 97.06 129 SER A O 1
ATOM 1031 N N . GLY A 1 130 ? 16.083 0.546 6.340 1.00 97.44 130 GLY A N 1
ATOM 1032 C CA . GLY A 1 130 ? 14.759 0.993 6.773 1.00 97.44 130 GLY A CA 1
ATOM 1033 C C . GLY A 1 130 ? 13.647 -0.031 6.528 1.00 97.44 130 GLY A C 1
ATOM 1034 O O . GLY A 1 130 ? 12.797 -0.206 7.399 1.00 97.44 130 GLY A O 1
ATOM 1035 N N . LEU A 1 131 ? 13.690 -0.756 5.405 1.00 97.88 131 LEU A N 1
ATOM 1036 C CA . LEU A 1 131 ? 12.715 -1.801 5.095 1.00 97.88 131 LEU A CA 1
ATOM 1037 C C . LEU A 1 131 ? 12.869 -2.987 6.056 1.00 97.88 131 LEU A C 1
ATOM 1039 O O . LEU A 1 131 ? 11.897 -3.431 6.668 1.00 97.88 131 LEU A O 1
ATOM 1043 N N . LYS A 1 132 ? 14.114 -3.424 6.290 1.00 97.12 132 LYS A N 1
ATOM 1044 C CA . LYS A 1 132 ? 14.420 -4.458 7.288 1.00 97.12 132 LYS A CA 1
ATOM 1045 C C . LYS A 1 132 ? 13.974 -4.045 8.696 1.00 97.12 132 LYS A C 1
ATOM 1047 O O . LYS A 1 132 ? 13.311 -4.817 9.383 1.00 97.12 132 LYS A O 1
ATOM 1052 N N . ASN A 1 133 ? 14.298 -2.821 9.115 1.00 98.00 133 ASN A N 1
ATOM 1053 C CA . ASN A 1 133 ? 13.916 -2.293 10.426 1.00 98.00 133 ASN A CA 1
ATOM 1054 C C . ASN A 1 133 ? 12.392 -2.262 10.607 1.00 98.00 133 ASN A C 1
ATOM 1056 O O . ASN A 1 133 ? 11.903 -2.520 11.707 1.00 98.00 133 ASN A O 1
ATOM 1060 N N . PHE A 1 134 ? 11.641 -1.963 9.542 1.00 98.62 134 PHE A N 1
ATOM 1061 C CA . PHE A 1 134 ? 10.182 -2.006 9.565 1.00 98.62 134 PHE A CA 1
ATOM 1062 C C . PHE A 1 134 ? 9.664 -3.429 9.818 1.00 98.62 134 PHE A C 1
ATOM 1064 O O . PHE A 1 134 ? 8.827 -3.622 10.701 1.00 98.62 134 PHE A O 1
ATOM 1071 N N . PHE A 1 135 ? 10.183 -4.433 9.102 1.00 98.56 135 PHE A N 1
ATOM 1072 C CA . PHE A 1 135 ? 9.781 -5.832 9.297 1.00 98.56 135 PHE A CA 1
ATOM 1073 C C . PHE A 1 135 ? 10.162 -6.371 10.682 1.00 98.56 135 PHE A C 1
ATOM 1075 O O . PHE A 1 135 ? 9.332 -7.010 11.335 1.00 98.56 135 PHE A O 1
ATOM 1082 N N . ASP A 1 136 ? 11.364 -6.058 11.173 1.00 98.31 136 ASP A N 1
ATOM 1083 C CA . ASP A 1 136 ? 11.807 -6.436 12.521 1.00 98.31 136 ASP A CA 1
ATOM 1084 C C . ASP A 1 136 ? 10.896 -5.816 13.598 1.00 98.31 136 ASP A C 1
ATOM 1086 O O . ASP A 1 136 ? 10.458 -6.496 14.531 1.00 98.31 136 ASP A O 1
ATOM 1090 N N . ALA A 1 137 ? 10.550 -4.533 13.456 1.00 98.50 137 ALA A N 1
ATOM 1091 C CA . ALA A 1 137 ? 9.651 -3.850 14.381 1.00 98.50 137 ALA A CA 1
ATOM 1092 C C . ALA A 1 137 ? 8.227 -4.431 14.336 1.00 98.50 137 ALA A C 1
ATOM 1094 O O . ALA A 1 137 ? 7.640 -4.692 15.390 1.00 98.50 137 ALA A O 1
ATOM 1095 N N . ALA A 1 138 ? 7.692 -4.717 13.146 1.00 98.69 138 ALA A N 1
ATOM 1096 C CA . ALA A 1 138 ? 6.392 -5.370 12.999 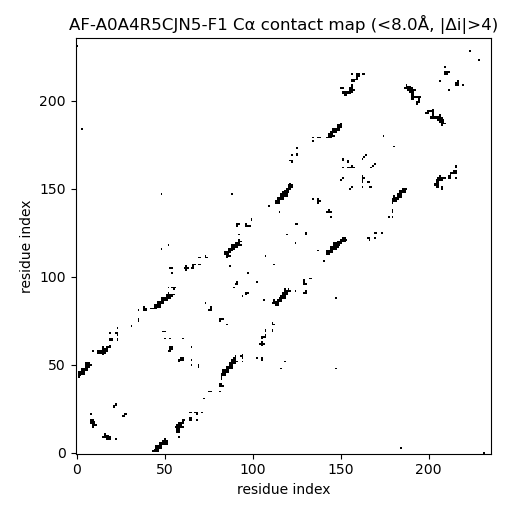1.00 98.69 138 ALA A CA 1
ATOM 1097 C C . ALA A 1 138 ? 6.364 -6.739 13.700 1.00 98.69 138 ALA A C 1
ATOM 1099 O O . ALA A 1 138 ? 5.391 -7.071 14.384 1.00 98.69 138 ALA A O 1
ATOM 1100 N N . HIS A 1 139 ? 7.452 -7.511 13.591 1.00 98.38 139 HIS A N 1
ATOM 1101 C CA . HIS A 1 139 ? 7.605 -8.787 14.284 1.00 98.38 139 HIS A CA 1
ATOM 1102 C C . HIS A 1 139 ? 7.583 -8.622 15.813 1.00 98.38 139 HIS A C 1
ATOM 1104 O O . HIS A 1 139 ? 6.843 -9.338 16.491 1.00 98.38 139 HIS A O 1
ATOM 1110 N N . ILE A 1 140 ? 8.319 -7.645 16.356 1.00 98.25 140 ILE A N 1
ATOM 1111 C CA . ILE A 1 140 ? 8.329 -7.324 17.797 1.00 98.25 140 ILE A CA 1
ATOM 1112 C C . ILE A 1 140 ? 6.924 -6.948 18.292 1.00 98.25 140 ILE A C 1
ATOM 1114 O O . ILE A 1 140 ? 6.479 -7.445 19.329 1.00 98.25 140 ILE A O 1
ATOM 1118 N N . HIS A 1 141 ? 6.197 -6.133 17.523 1.00 98.50 141 HIS A N 1
ATOM 1119 C CA . HIS A 1 141 ? 4.812 -5.736 17.806 1.00 98.50 141 HIS A CA 1
ATOM 1120 C C . HIS A 1 141 ? 3.775 -6.833 17.498 1.00 98.50 141 HIS A C 1
ATOM 1122 O O . HIS A 1 141 ? 2.577 -6.653 17.740 1.00 98.50 141 HIS A O 1
ATOM 1128 N N . LYS A 1 142 ? 4.223 -7.995 16.998 1.00 98.38 142 LYS A N 1
ATOM 1129 C CA . LYS A 1 142 ? 3.397 -9.156 16.634 1.00 98.38 142 LYS A CA 1
ATOM 1130 C C . LYS A 1 142 ? 2.303 -8.804 15.627 1.00 98.38 142 LYS A C 1
ATOM 1132 O O . LYS A 1 142 ? 1.165 -9.265 15.748 1.00 98.38 142 LYS A O 1
ATOM 1137 N N . LYS A 1 143 ? 2.637 -7.968 14.643 1.00 98.69 143 LYS A N 1
ATOM 1138 C CA . LYS A 1 143 ? 1.710 -7.530 13.598 1.00 98.69 143 LYS A CA 1
ATOM 1139 C C . LYS A 1 143 ? 2.025 -8.217 12.272 1.00 98.69 143 LYS A C 1
ATOM 1141 O O . LYS A 1 143 ? 3.183 -8.218 11.858 1.00 98.69 143 LYS A O 1
ATOM 1146 N N . PRO A 1 144 ? 1.021 -8.801 11.592 1.00 98.75 144 PRO A N 1
ATOM 1147 C CA . PRO A 1 144 ? 1.199 -9.215 10.210 1.00 98.75 144 PRO A CA 1
ATOM 1148 C C . PRO A 1 144 ? 1.422 -7.979 9.332 1.00 98.75 144 PRO A C 1
ATOM 1150 O O . PRO A 1 144 ? 0.855 -6.910 9.588 1.00 98.75 144 PRO A O 1
ATOM 1153 N N . VAL A 1 145 ? 2.247 -8.143 8.300 1.00 98.88 145 VAL A N 1
ATOM 1154 C CA . VAL A 1 145 ? 2.597 -7.069 7.370 1.00 98.88 145 VAL A CA 1
ATOM 1155 C C . VAL A 1 145 ? 1.863 -7.251 6.046 1.00 98.88 145 VAL A C 1
ATOM 1157 O O . VAL A 1 145 ? 1.783 -8.352 5.496 1.00 98.88 145 VAL A O 1
ATOM 1160 N N . MET A 1 146 ? 1.337 -6.147 5.534 1.00 98.75 146 MET A N 1
ATOM 1161 C CA . MET A 1 146 ? 0.841 -5.997 4.176 1.00 98.75 146 MET A CA 1
ATOM 1162 C C . MET A 1 146 ? 1.823 -5.134 3.379 1.00 98.75 146 MET A C 1
ATOM 1164 O O . MET A 1 146 ? 2.165 -4.041 3.823 1.00 98.75 146 MET A O 1
ATOM 1168 N N . ILE A 1 147 ? 2.232 -5.571 2.188 1.00 98.81 147 ILE A N 1
ATOM 1169 C CA . ILE A 1 147 ? 2.823 -4.641 1.220 1.00 98.81 147 ILE A CA 1
ATOM 1170 C C . ILE A 1 147 ? 1.671 -3.891 0.556 1.00 98.81 147 ILE A C 1
ATOM 1172 O O . ILE A 1 147 ? 0.955 -4.440 -0.283 1.00 98.81 147 ILE A O 1
ATOM 1176 N N . GLY A 1 148 ? 1.410 -2.684 1.043 1.00 97.94 148 GLY A N 1
ATOM 1177 C CA . GLY A 1 148 ? 0.177 -1.962 0.776 1.00 97.94 148 GLY A CA 1
ATOM 1178 C C . GLY A 1 148 ? 0.066 -1.507 -0.676 1.00 97.94 148 GLY A C 1
ATOM 1179 O O . GLY A 1 148 ? -1.020 -1.557 -1.245 1.00 97.94 148 GLY A O 1
ATOM 1180 N N . GLU A 1 149 ? 1.171 -1.089 -1.267 1.00 98.50 149 GLU A N 1
ATOM 1181 C CA . GLU A 1 149 ? 1.310 -0.750 -2.674 1.00 98.50 149 GLU A CA 1
ATOM 1182 C C . GLU A 1 149 ? 2.660 -1.261 -3.156 1.00 98.50 149 GLU A C 1
ATOM 1184 O O . GLU A 1 149 ? 3.682 -1.093 -2.490 1.00 98.50 149 GLU A O 1
ATOM 1189 N N . CYS A 1 150 ? 2.664 -1.909 -4.317 1.00 98.69 150 CYS A N 1
ATOM 1190 C CA . CYS A 1 150 ? 3.899 -2.266 -4.991 1.00 98.69 150 CYS A CA 1
ATOM 1191 C C . CYS A 1 150 ? 3.733 -2.237 -6.508 1.00 98.69 150 CYS A C 1
ATOM 1193 O O . CYS A 1 150 ? 2.699 -2.621 -7.054 1.00 98.69 150 CYS A O 1
ATOM 1195 N N . THR A 1 151 ? 4.759 -1.749 -7.193 1.00 98.62 151 THR A N 1
ATOM 1196 C CA . THR A 1 151 ? 4.869 -1.728 -8.656 1.00 98.62 151 THR A CA 1
ATOM 1197 C C . THR A 1 151 ? 6.344 -1.548 -9.019 1.00 98.62 151 THR A C 1
ATOM 1199 O O . THR A 1 151 ? 7.048 -0.897 -8.248 1.00 98.62 151 THR A O 1
ATOM 1202 N N . PRO A 1 152 ? 6.838 -2.070 -10.159 1.00 98.44 152 PRO A N 1
ATOM 1203 C CA . PRO A 1 152 ? 8.231 -1.926 -10.587 1.00 98.44 152 PRO A CA 1
ATOM 1204 C C . PRO A 1 152 ? 8.571 -0.496 -11.037 1.00 98.44 152 PRO A C 1
ATOM 1206 O O . PRO A 1 152 ? 8.840 -0.260 -12.217 1.00 98.44 152 PRO A O 1
ATOM 1209 N N . ARG A 1 153 ? 8.567 0.476 -10.116 1.00 97.88 153 ARG A N 1
ATOM 1210 C CA . ARG A 1 153 ? 8.876 1.886 -10.406 1.00 97.88 153 ARG A CA 1
ATOM 1211 C C . ARG A 1 153 ? 10.255 1.999 -11.064 1.00 97.88 153 ARG A C 1
ATOM 1213 O O . ARG A 1 153 ? 11.189 1.294 -10.687 1.00 97.88 153 ARG A O 1
ATOM 1220 N N 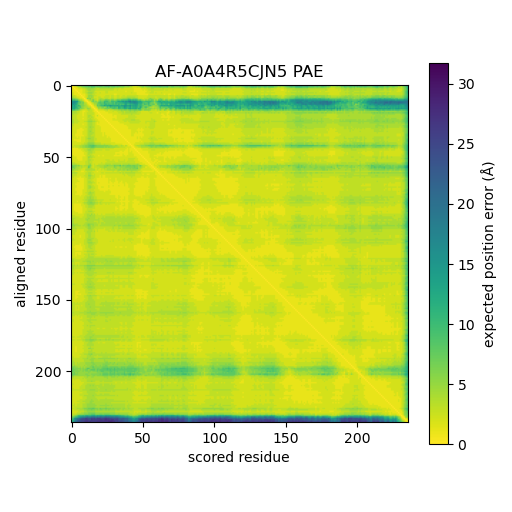. PHE A 1 154 ? 10.361 2.838 -12.098 1.00 97.38 154 PHE A N 1
ATOM 1221 C CA . PHE A 1 154 ? 11.536 3.013 -12.972 1.00 97.38 154 PHE A CA 1
ATOM 1222 C C . PHE A 1 154 ? 11.960 1.787 -13.802 1.00 97.38 154 PHE A C 1
ATOM 1224 O O . PHE A 1 154 ? 12.765 1.917 -14.732 1.00 97.38 154 PHE A O 1
ATOM 1231 N N . VAL A 1 155 ? 11.409 0.601 -13.536 1.00 98.38 155 VAL A N 1
ATOM 1232 C CA . VAL A 1 155 ? 11.765 -0.654 -14.211 1.00 98.38 155 VAL A CA 1
ATOM 1233 C C . VAL A 1 155 ? 10.704 -1.042 -15.242 1.00 98.38 155 VAL A C 1
ATOM 1235 O O . VAL A 1 155 ? 11.054 -1.309 -16.390 1.00 98.38 155 VAL A O 1
ATOM 1238 N N . GLY A 1 156 ? 9.421 -1.003 -14.875 1.00 98.31 156 GLY A N 1
ATOM 1239 C CA . GLY A 1 156 ? 8.313 -1.482 -15.704 1.00 98.31 156 GLY A CA 1
ATOM 1240 C C . GLY A 1 156 ? 8.442 -2.967 -16.064 1.00 98.31 156 GLY A C 1
ATOM 1241 O O . GLY A 1 156 ? 9.254 -3.691 -15.490 1.00 98.31 156 GLY A O 1
ATOM 1242 N N . VAL A 1 157 ? 7.659 -3.437 -17.036 1.00 98.69 157 VAL A N 1
ATOM 1243 C CA . VAL A 1 157 ? 7.655 -4.856 -17.464 1.00 98.69 157 VAL A CA 1
ATOM 1244 C C . VAL A 1 157 ? 8.213 -5.094 -18.867 1.00 98.69 157 VAL A C 1
ATOM 1246 O O . VAL A 1 157 ? 8.463 -6.238 -19.248 1.00 98.69 157 VAL A O 1
ATOM 1249 N N . LEU A 1 158 ? 8.366 -4.038 -19.670 1.00 98.56 158 LEU A N 1
ATOM 1250 C CA . LEU A 1 158 ? 8.588 -4.170 -21.114 1.00 98.56 158 LEU A CA 1
ATOM 1251 C C . LEU A 1 158 ? 9.939 -4.809 -21.465 1.00 98.56 158 LEU A C 1
ATOM 1253 O O . LEU A 1 158 ? 10.015 -5.507 -22.475 1.00 98.56 158 LEU A O 1
ATOM 1257 N N . ASP A 1 159 ? 10.949 -4.688 -20.597 1.00 98.50 159 ASP A N 1
ATOM 1258 C CA . ASP A 1 159 ? 12.283 -5.275 -20.798 1.00 98.50 159 ASP A CA 1
ATOM 1259 C C . ASP A 1 159 ? 12.359 -6.771 -20.413 1.00 98.50 159 ASP A C 1
ATOM 1261 O O . ASP A 1 159 ? 13.440 -7.366 -20.348 1.00 98.50 159 ASP A O 1
ATOM 1265 N N . GLY A 1 160 ? 11.216 -7.416 -20.152 1.00 98.62 160 GLY A N 1
ATOM 1266 C CA . GLY A 1 160 ? 11.115 -8.865 -19.996 1.00 98.62 160 GLY A CA 1
ATOM 1267 C C . GLY A 1 160 ? 11.970 -9.406 -18.855 1.00 98.62 160 GLY A C 1
ATOM 1268 O O . GLY A 1 160 ? 11.774 -9.060 -17.690 1.00 98.62 160 GLY A O 1
ATOM 1269 N N . ARG A 1 161 ? 12.941 -10.264 -19.189 1.00 98.69 161 ARG A N 1
ATOM 1270 C CA . ARG A 1 161 ? 13.861 -10.868 -18.214 1.00 98.69 161 ARG A CA 1
ATOM 1271 C C . ARG A 1 161 ? 14.632 -9.828 -17.401 1.00 98.69 161 ARG A C 1
ATOM 1273 O O . ARG A 1 161 ? 14.847 -10.042 -16.213 1.00 98.69 161 ARG A O 1
ATOM 1280 N N . ILE A 1 162 ? 15.005 -8.702 -18.010 1.00 98.75 162 ILE A N 1
ATOM 1281 C CA . ILE A 1 162 ? 15.724 -7.628 -17.313 1.00 98.75 162 ILE A CA 1
ATOM 1282 C C . ILE A 1 162 ? 14.819 -6.994 -16.253 1.00 98.75 162 ILE A C 1
ATOM 1284 O O . ILE A 1 162 ? 15.253 -6.812 -15.119 1.00 98.75 162 ILE A O 1
ATOM 1288 N N . SER A 1 163 ? 13.560 -6.698 -16.596 1.00 98.62 163 SER A N 1
ATOM 1289 C CA . SER A 1 163 ? 12.565 -6.206 -15.635 1.00 98.62 163 SER A CA 1
ATOM 1290 C C . SER A 1 163 ? 12.337 -7.198 -14.494 1.00 98.62 163 SER A C 1
ATOM 1292 O O . SER A 1 163 ? 12.295 -6.810 -13.326 1.00 98.62 163 SER A O 1
ATOM 1294 N N . TRP A 1 164 ? 12.233 -8.486 -14.831 1.00 98.81 164 TRP A N 1
ATOM 1295 C CA . TRP A 1 164 ? 12.061 -9.557 -13.855 1.00 98.81 164 TRP A CA 1
ATOM 1296 C C . TRP A 1 164 ? 13.213 -9.619 -12.852 1.00 98.81 164 TRP A C 1
ATOM 1298 O O . TRP A 1 164 ? 12.976 -9.550 -11.649 1.00 98.81 164 TRP A O 1
ATOM 1308 N N . ASP A 1 165 ? 14.453 -9.704 -13.339 1.00 98.75 165 ASP A N 1
ATOM 1309 C CA . ASP A 1 165 ? 15.635 -9.832 -12.485 1.00 98.75 165 ASP A CA 1
ATOM 1310 C C . ASP A 1 165 ? 15.887 -8.572 -11.642 1.00 98.75 165 ASP A C 1
ATOM 1312 O O . ASP A 1 165 ? 16.404 -8.681 -10.535 1.00 98.75 165 ASP A O 1
ATOM 1316 N N . LYS A 1 166 ? 15.512 -7.384 -12.139 1.00 98.62 166 LYS A N 1
ATOM 1317 C CA . LYS A 1 166 ? 15.717 -6.11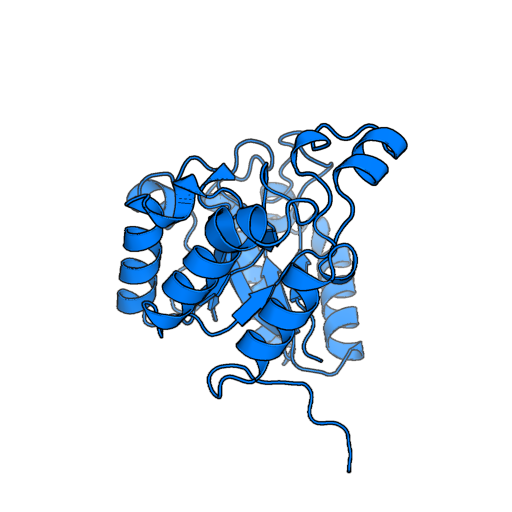4 -11.424 1.00 98.62 166 LYS A CA 1
ATOM 1318 C C . LYS A 1 166 ? 14.710 -5.844 -10.312 1.00 98.62 166 LYS A C 1
ATOM 1320 O O . LYS A 1 166 ? 15.057 -5.125 -9.382 1.00 98.62 166 LYS A O 1
ATOM 1325 N N . TRP A 1 167 ? 13.473 -6.330 -10.427 1.00 98.81 167 TRP A N 1
ATOM 1326 C CA . TRP A 1 167 ? 12.417 -5.955 -9.481 1.00 98.81 167 TRP A CA 1
ATOM 1327 C C . TRP A 1 167 ? 11.576 -7.128 -8.991 1.00 98.81 167 TRP A C 1
ATOM 1329 O O . TRP A 1 167 ? 11.465 -7.330 -7.788 1.00 98.81 167 TRP A O 1
ATOM 1339 N N . PHE A 1 168 ? 11.010 -7.933 -9.895 1.00 98.81 168 PHE A N 1
ATOM 1340 C CA . PHE A 1 168 ? 10.094 -9.010 -9.500 1.00 98.81 168 PHE A CA 1
ATOM 1341 C C . PHE A 1 168 ? 10.800 -10.092 -8.692 1.00 98.81 168 PHE A C 1
ATOM 1343 O O . PHE A 1 168 ? 10.304 -10.497 -7.646 1.00 98.81 168 PHE A O 1
ATOM 1350 N N . LYS A 1 169 ? 11.970 -10.545 -9.150 1.00 98.69 169 LYS A N 1
ATOM 1351 C CA . LYS A 1 169 ? 12.741 -11.560 -8.436 1.00 98.69 169 LYS A CA 1
ATOM 1352 C C . LYS A 1 169 ? 13.138 -11.077 -7.023 1.00 98.69 169 LYS A C 1
ATOM 1354 O O . LYS A 1 169 ? 12.749 -11.769 -6.084 1.00 98.69 169 LYS A O 1
ATOM 1359 N N . PRO A 1 170 ? 13.778 -9.903 -6.836 1.00 98.75 170 PRO A N 1
ATOM 1360 C CA . PRO A 1 170 ? 14.046 -9.357 -5.501 1.00 98.75 170 PRO A CA 1
ATOM 1361 C C . PRO A 1 170 ? 12.789 -9.161 -4.643 1.00 98.75 170 PRO A C 1
ATOM 1363 O O . PRO A 1 170 ? 12.800 -9.461 -3.453 1.00 98.75 170 PRO A O 1
ATOM 1366 N N . PHE A 1 171 ? 11.676 -8.720 -5.241 1.00 98.81 171 PHE A N 1
ATOM 1367 C CA . PHE A 1 171 ? 10.402 -8.579 -4.537 1.00 98.81 171 PHE A CA 1
ATOM 1368 C C . PHE A 1 171 ? 9.907 -9.920 -3.980 1.00 98.81 171 PHE A C 1
ATOM 1370 O O . PHE A 1 171 ? 9.534 -10.013 -2.812 1.00 98.81 171 PHE A O 1
ATOM 1377 N N . PHE A 1 172 ? 9.924 -10.982 -4.787 1.00 98.69 172 PHE A N 1
ATOM 1378 C CA . PHE A 1 172 ? 9.511 -12.308 -4.331 1.00 98.69 172 PHE A CA 1
ATOM 1379 C C . PHE A 1 172 ? 10.501 -12.928 -3.341 1.00 98.69 172 PHE A C 1
ATOM 1381 O O . PHE A 1 172 ? 10.075 -13.605 -2.407 1.00 98.69 172 PHE A O 1
ATOM 1388 N N . GLU A 1 173 ? 11.803 -12.680 -3.486 1.00 98.38 173 GLU A N 1
ATOM 1389 C CA . GLU A 1 173 ? 12.814 -13.063 -2.491 1.00 98.38 173 GLU A CA 1
ATOM 1390 C C . GLU A 1 173 ? 12.532 -12.379 -1.142 1.00 98.38 173 GLU A C 1
ATOM 1392 O O . GLU A 1 173 ? 12.399 -13.068 -0.132 1.00 98.38 173 GLU A O 1
ATOM 1397 N N . MET A 1 174 ? 12.254 -11.069 -1.137 1.00 98.25 174 MET A N 1
ATOM 1398 C CA . MET A 1 174 ? 11.829 -10.329 0.059 1.00 98.25 174 MET A CA 1
ATOM 1399 C C . MET A 1 174 ? 10.589 -10.950 0.722 1.00 98.25 174 MET A C 1
ATOM 1401 O O . MET A 1 174 ? 10.553 -11.069 1.948 1.00 98.25 174 MET A O 1
ATOM 1405 N N . LEU A 1 175 ? 9.575 -11.357 -0.054 1.00 98.12 175 LEU A N 1
ATOM 1406 C CA . LEU A 1 175 ? 8.387 -12.027 0.492 1.00 98.12 175 LEU A CA 1
ATOM 1407 C C . LEU A 1 175 ? 8.725 -13.369 1.161 1.00 98.12 175 LEU A C 1
ATOM 1409 O O . LEU A 1 175 ? 8.167 -13.679 2.214 1.00 98.12 175 LEU A O 1
ATOM 1413 N N . ASN A 1 176 ? 9.630 -14.155 0.571 1.00 97.25 176 ASN A N 1
ATOM 1414 C CA . ASN A 1 176 ? 10.056 -15.443 1.125 1.00 97.25 176 ASN A CA 1
ATOM 1415 C C . ASN A 1 176 ? 10.885 -15.274 2.408 1.00 97.25 176 ASN A C 1
ATOM 1417 O O . ASN A 1 176 ? 10.673 -16.005 3.376 1.00 97.25 176 ASN A O 1
ATOM 1421 N N . ASP A 1 177 ? 11.778 -14.286 2.433 1.00 97.19 177 ASP A N 1
ATOM 1422 C CA . ASP A 1 177 ? 12.685 -14.037 3.558 1.00 97.19 177 ASP A CA 1
ATOM 1423 C C . ASP A 1 177 ? 11.976 -13.412 4.769 1.00 97.19 177 ASP A C 1
ATOM 1425 O O . ASP A 1 177 ? 12.468 -13.481 5.896 1.00 97.19 177 ASP A O 1
ATOM 1429 N N . ASN A 1 178 ? 10.785 -12.839 4.562 1.00 97.69 178 ASN A N 1
ATOM 1430 C CA . ASN A 1 178 ? 10.007 -12.160 5.594 1.00 97.69 178 ASN A CA 1
ATOM 1431 C C . ASN A 1 178 ? 8.633 -12.828 5.782 1.00 97.69 178 ASN A C 1
ATOM 1433 O O . ASN A 1 178 ? 7.606 -12.268 5.389 1.00 97.69 178 ASN A O 1
ATOM 1437 N N . PRO A 1 179 ? 8.551 -13.985 6.473 1.00 96.44 179 PRO A N 1
ATOM 1438 C CA . PRO A 1 179 ? 7.303 -14.739 6.632 1.00 96.44 179 PRO A CA 1
ATOM 1439 C C . PRO A 1 179 ? 6.221 -14.000 7.438 1.00 96.44 179 PRO A C 1
ATOM 1441 O O . PRO A 1 179 ? 5.083 -14.468 7.506 1.00 96.44 179 PRO A O 1
ATOM 1444 N N . GLY A 1 180 ? 6.553 -12.870 8.074 1.00 98.06 180 GLY A N 1
ATOM 1445 C CA . GLY A 1 180 ? 5.593 -11.950 8.690 1.00 98.06 180 GLY A CA 1
ATOM 1446 C C . GLY A 1 180 ? 4.728 -11.191 7.676 1.00 98.06 180 GLY A C 1
ATOM 1447 O O . GLY A 1 180 ? 3.662 -10.698 8.048 1.00 98.06 180 GLY A O 1
ATOM 1448 N N . ILE A 1 181 ? 5.138 -11.139 6.405 1.00 98.62 181 ILE A N 1
ATOM 1449 C CA . ILE A 1 181 ? 4.331 -10.601 5.312 1.00 98.62 181 ILE A CA 1
ATOM 1450 C C . ILE A 1 181 ? 3.234 -11.608 4.970 1.00 98.62 181 ILE A C 1
ATOM 1452 O O . ILE A 1 181 ? 3.493 -12.788 4.739 1.00 98.62 181 ILE A O 1
ATOM 1456 N N . LYS A 1 182 ? 1.984 -11.143 4.976 1.00 98.06 182 LYS A N 1
ATOM 1457 C CA . LYS A 1 182 ? 0.789 -11.981 4.793 1.00 98.06 182 LYS A CA 1
ATOM 1458 C C . LYS A 1 182 ? -0.161 -11.466 3.708 1.00 98.06 182 LYS A C 1
ATOM 1460 O O . LYS A 1 182 ? -1.173 -12.109 3.446 1.00 98.06 182 LYS A O 1
ATOM 1465 N N . ALA A 1 183 ? 0.148 -10.329 3.087 1.00 97.75 183 ALA A N 1
ATOM 1466 C CA . ALA A 1 183 ? -0.582 -9.787 1.945 1.00 97.75 183 ALA A CA 1
ATOM 1467 C C . ALA A 1 183 ? 0.305 -8.825 1.142 1.00 97.75 183 ALA A C 1
ATOM 1469 O O . ALA A 1 183 ? 1.199 -8.196 1.706 1.00 97.75 183 ALA A O 1
ATOM 1470 N N . PHE A 1 184 ? 0.023 -8.667 -0.149 1.00 98.00 184 PHE A N 1
ATOM 1471 C CA . PHE A 1 184 ? 0.541 -7.565 -0.958 1.00 98.00 184 PHE A CA 1
ATOM 1472 C C . PHE A 1 184 ? -0.510 -7.104 -1.974 1.00 98.00 184 PHE A C 1
ATOM 1474 O O . PHE A 1 184 ? -1.380 -7.888 -2.361 1.00 98.00 184 PHE A O 1
ATOM 1481 N N . CYS A 1 185 ? -0.422 -5.850 -2.416 1.00 97.94 185 CYS A N 1
ATOM 1482 C CA . CYS A 1 185 ? -1.251 -5.293 -3.482 1.00 97.94 185 CYS A CA 1
ATOM 1483 C C . CYS A 1 185 ? -0.362 -4.800 -4.628 1.00 97.94 185 CYS A C 1
ATOM 1485 O O . CYS A 1 185 ? 0.314 -3.776 -4.516 1.00 97.94 185 CYS A O 1
ATOM 1487 N N . TYR A 1 186 ? -0.347 -5.552 -5.729 1.00 98.31 186 TYR A N 1
ATOM 1488 C CA . TYR A 1 186 ? 0.379 -5.171 -6.936 1.00 98.31 186 TYR A CA 1
ATOM 1489 C C . TYR A 1 186 ? -0.456 -4.221 -7.796 1.00 98.31 186 TYR A C 1
ATOM 1491 O O . TYR A 1 186 ? -1.574 -4.554 -8.199 1.00 98.31 186 TYR A O 1
ATOM 1499 N N . ILE A 1 187 ? 0.095 -3.052 -8.114 1.00 98.44 187 ILE A N 1
ATOM 1500 C CA . ILE A 1 187 ? -0.567 -2.058 -8.954 1.00 98.44 187 ILE A CA 1
ATOM 1501 C C . ILE A 1 187 ? -0.270 -2.364 -10.427 1.00 98.44 187 ILE A C 1
ATOM 1503 O O . ILE A 1 187 ? 0.711 -1.901 -11.006 1.00 98.44 187 ILE A O 1
ATOM 1507 N N . ASN A 1 188 ? -1.159 -3.141 -11.048 1.00 98.19 188 ASN A N 1
ATOM 1508 C CA . ASN A 1 188 ? -1.084 -3.525 -12.460 1.00 98.19 188 ASN A CA 1
ATOM 1509 C C . ASN A 1 188 ? -1.589 -2.391 -13.371 1.00 98.19 188 ASN A C 1
ATOM 1511 O O . ASN A 1 188 ? -2.715 -2.438 -13.876 1.00 98.19 188 ASN A O 1
ATOM 1515 N N . TRP A 1 189 ? -0.785 -1.338 -13.534 1.00 97.69 189 TRP A N 1
ATOM 1516 C CA . TRP A 1 189 ? -1.200 -0.083 -14.169 1.00 97.69 189 TRP A CA 1
ATOM 1517 C C . TRP A 1 189 ? -0.209 0.427 -15.221 1.00 97.69 189 TRP A C 1
ATOM 1519 O O . TRP A 1 189 ? 0.994 0.206 -15.135 1.00 97.69 189 TRP A O 1
ATOM 1529 N N . ASP A 1 190 ? -0.728 1.148 -16.213 1.00 97.88 190 ASP A N 1
ATOM 1530 C CA . ASP A 1 190 ? 0.084 1.852 -17.210 1.00 97.88 190 ASP A CA 1
ATOM 1531 C C . ASP A 1 190 ? 0.380 3.272 -16.717 1.00 97.88 190 ASP A C 1
ATOM 1533 O O . ASP A 1 190 ? -0.352 4.225 -17.012 1.00 97.88 190 ASP A O 1
ATOM 1537 N N . TRP A 1 191 ? 1.404 3.399 -15.876 1.00 97.75 191 TRP A N 1
ATOM 1538 C CA . TRP A 1 191 ? 1.701 4.666 -15.216 1.00 97.75 191 TRP A CA 1
ATOM 1539 C C . TRP A 1 191 ? 2.098 5.747 -16.207 1.00 97.75 191 TRP A C 1
ATOM 1541 O O . TRP A 1 191 ? 1.635 6.878 -16.077 1.00 97.75 191 TRP A O 1
ATOM 1551 N N . GLU A 1 192 ? 2.885 5.396 -17.221 1.00 95.50 192 GLU A N 1
ATOM 1552 C CA . GLU A 1 192 ? 3.326 6.327 -18.255 1.00 95.50 192 GLU A CA 1
ATOM 1553 C C . GLU A 1 192 ? 2.137 6.913 -19.023 1.00 95.50 192 GLU A C 1
ATOM 1555 O O . GLU A 1 192 ? 1.956 8.135 -19.058 1.00 95.50 192 GLU A O 1
ATOM 1560 N N . TYR A 1 193 ? 1.272 6.059 -19.581 1.00 96.62 193 TYR A N 1
ATOM 1561 C CA . TYR A 1 193 ? 0.127 6.515 -20.366 1.00 96.62 193 TYR A CA 1
ATOM 1562 C C . TYR A 1 193 ? -0.818 7.394 -19.547 1.00 96.62 193 TYR A C 1
ATOM 1564 O O . TYR A 1 193 ? -1.201 8.485 -19.979 1.00 96.62 193 TYR A O 1
ATOM 1572 N N . TRP A 1 194 ? -1.219 6.929 -18.361 1.00 96.31 194 TRP A N 1
ATOM 1573 C CA . TRP A 1 194 ? -2.222 7.633 -17.566 1.00 96.31 194 TRP A CA 1
ATOM 1574 C C . TRP A 1 194 ? -1.677 8.889 -16.903 1.00 96.31 194 TRP A C 1
ATOM 1576 O O . TRP A 1 194 ? -2.438 9.840 -16.726 1.00 96.31 194 TRP A O 1
ATOM 1586 N N . SER A 1 195 ? -0.383 8.931 -16.588 1.00 94.62 195 SER A N 1
ATOM 1587 C CA . SER A 1 195 ? 0.254 10.152 -16.097 1.00 94.62 195 SER A CA 1
ATOM 1588 C C . SER A 1 195 ? 0.305 11.212 -17.186 1.00 94.62 195 SER A C 1
ATOM 1590 O O . SER A 1 195 ? -0.142 12.331 -16.951 1.00 94.62 195 SER A O 1
ATOM 1592 N N . ASN A 1 196 ? 0.698 10.843 -18.408 1.00 93.81 196 ASN A N 1
ATOM 1593 C CA . ASN A 1 196 ? 0.670 11.751 -19.557 1.00 93.81 196 ASN A CA 1
ATOM 1594 C C . ASN A 1 196 ? -0.751 12.234 -19.880 1.00 93.81 196 ASN A C 1
ATOM 1596 O O . ASN A 1 196 ? -0.965 13.409 -20.170 1.00 93.81 196 ASN A O 1
ATOM 1600 N N . LYS A 1 197 ? -1.742 11.340 -19.799 1.00 95.38 197 LYS A N 1
ATOM 1601 C CA . LYS A 1 197 ? -3.139 11.667 -20.105 1.00 95.38 197 LYS A CA 1
ATOM 1602 C C . LYS A 1 197 ? -3.800 12.563 -19.059 1.00 95.38 197 LYS A C 1
ATOM 1604 O O . LYS A 1 197 ? -4.589 13.430 -19.423 1.00 95.38 197 LYS A O 1
ATOM 1609 N N . ASN A 1 198 ? -3.515 12.334 -17.779 1.00 93.06 198 ASN A N 1
ATOM 1610 C CA . ASN A 1 198 ? -4.167 13.039 -16.674 1.00 93.06 198 ASN A CA 1
ATOM 1611 C C . ASN A 1 198 ? -3.316 14.183 -16.096 1.00 93.06 198 ASN A C 1
ATOM 1613 O O . ASN A 1 198 ? -3.788 14.891 -15.211 1.00 93.06 198 ASN A O 1
ATOM 1617 N N . GLY A 1 199 ? -2.082 14.364 -16.578 1.00 90.38 199 GLY A N 1
ATOM 1618 C CA . GLY A 1 199 ? -1.155 15.388 -16.096 1.00 90.38 199 GLY A CA 1
ATOM 1619 C C . GLY A 1 199 ? -0.528 15.072 -14.734 1.00 90.38 199 GLY A C 1
ATOM 1620 O O . GLY A 1 199 ? -0.276 15.993 -13.961 1.00 90.38 199 GLY A O 1
ATOM 1621 N N . PHE A 1 200 ? -0.298 13.793 -14.418 1.00 86.50 200 PHE A N 1
ATOM 1622 C CA . PHE A 1 200 ? 0.415 13.385 -13.198 1.00 86.50 200 PHE A CA 1
ATOM 1623 C C . PHE A 1 200 ? 1.934 13.311 -13.426 1.00 86.50 200 PHE A C 1
ATOM 1625 O O . PHE A 1 200 ? 2.378 13.068 -14.550 1.00 86.50 200 PHE A O 1
ATOM 1632 N N . PRO A 1 201 ? 2.756 13.474 -12.372 1.00 89.44 201 PRO A N 1
ATOM 1633 C CA . PRO A 1 201 ? 4.212 13.451 -12.505 1.00 89.44 201 PRO A CA 1
ATOM 1634 C C . PRO A 1 201 ? 4.815 12.038 -12.609 1.00 89.44 201 PRO A C 1
ATOM 1636 O O . PRO A 1 201 ? 6.019 11.926 -12.786 1.00 89.44 201 PRO A O 1
ATOM 1639 N N . TRP A 1 202 ? 4.023 10.963 -12.543 1.00 90.94 202 TRP A N 1
ATOM 1640 C CA . TRP A 1 202 ? 4.504 9.573 -12.430 1.00 90.94 202 TRP A CA 1
ATOM 1641 C C . TRP A 1 202 ? 4.771 8.876 -13.774 1.00 90.94 202 TRP A C 1
ATOM 1643 O O . TRP A 1 202 ? 4.604 7.664 -13.906 1.00 90.94 202 TRP A O 1
ATOM 1653 N N . HIS A 1 203 ? 5.139 9.626 -14.812 1.00 88.56 203 HIS A N 1
ATOM 1654 C CA . HIS A 1 203 ? 5.352 9.058 -16.147 1.00 88.56 203 HIS A CA 1
ATOM 1655 C C . HIS A 1 203 ? 6.559 8.103 -16.192 1.00 88.56 203 HIS A C 1
ATOM 1657 O O . HIS A 1 203 ? 6.548 7.114 -16.921 1.00 88.56 203 HIS A O 1
ATOM 1663 N N . ASP A 1 204 ? 7.566 8.343 -15.354 1.00 94.12 204 ASP A N 1
ATOM 1664 C CA . ASP A 1 204 ? 8.768 7.521 -15.201 1.00 94.12 204 ASP A CA 1
ATOM 1665 C C . ASP A 1 204 ? 8.556 6.239 -14.370 1.00 94.12 204 ASP A C 1
ATOM 1667 O O . ASP A 1 204 ? 9.468 5.419 -14.249 1.00 94.12 204 ASP A O 1
ATOM 1671 N N . TRP A 1 205 ? 7.341 5.993 -13.865 1.00 96.19 205 TRP A N 1
ATOM 1672 C CA . TRP A 1 205 ? 6.981 4.730 -13.206 1.00 96.19 205 TRP A CA 1
ATOM 1673 C C . TRP A 1 205 ? 6.756 3.589 -14.210 1.00 96.19 205 TRP A C 1
ATOM 1675 O O . TRP A 1 205 ? 6.758 2.425 -13.809 1.00 96.19 205 TRP A O 1
ATOM 1685 N N . LYS A 1 206 ? 6.676 3.925 -15.509 1.00 97.38 206 LYS A N 1
ATOM 1686 C CA . LYS A 1 206 ? 6.604 3.013 -16.663 1.00 97.38 206 LYS A CA 1
ATOM 1687 C C . LYS A 1 206 ? 5.351 2.127 -16.706 1.00 97.38 206 LYS A C 1
ATOM 1689 O O . LYS A 1 206 ? 4.442 2.204 -15.887 1.00 97.38 206 LYS A O 1
ATOM 1694 N N . GLU A 1 207 ? 5.286 1.288 -17.730 1.00 98.06 207 GLU A N 1
ATOM 1695 C CA . GLU A 1 207 ? 4.280 0.242 -17.885 1.00 98.06 207 GLU A CA 1
ATOM 1696 C C . GLU A 1 207 ? 4.470 -0.873 -16.840 1.00 98.06 207 GLU A C 1
ATOM 1698 O O . GLU A 1 207 ? 5.483 -1.578 -16.872 1.00 98.06 207 GLU A O 1
ATOM 1703 N N . ALA A 1 208 ? 3.487 -1.066 -15.957 1.00 98.50 208 ALA A N 1
ATOM 1704 C CA . ALA A 1 208 ? 3.489 -2.095 -14.916 1.00 98.50 208 ALA A CA 1
ATOM 1705 C C . ALA A 1 208 ? 2.428 -3.191 -15.125 1.00 98.50 208 ALA A C 1
ATOM 1707 O O . ALA A 1 208 ? 2.241 -4.046 -14.268 1.00 98.50 208 ALA A O 1
ATOM 1708 N N . ARG A 1 209 ? 1.710 -3.206 -16.250 1.00 98.81 209 ARG A N 1
ATOM 1709 C CA . ARG A 1 209 ? 0.765 -4.285 -16.555 1.00 98.81 209 ARG A CA 1
ATOM 1710 C C . ARG A 1 209 ? 1.504 -5.571 -16.918 1.00 98.81 209 ARG A C 1
ATOM 1712 O O . ARG A 1 209 ? 2.035 -5.679 -18.020 1.00 98.81 209 ARG A O 1
ATOM 1719 N N . ILE A 1 210 ? 1.512 -6.552 -16.017 1.00 98.69 210 ILE A N 1
ATOM 1720 C CA . ILE A 1 210 ? 2.217 -7.842 -16.131 1.00 98.69 210 ILE A CA 1
ATOM 1721 C C . ILE A 1 210 ? 1.972 -8.512 -17.491 1.00 98.69 210 ILE A C 1
ATOM 1723 O O . ILE A 1 210 ? 2.896 -9.050 -18.098 1.00 98.69 210 ILE A O 1
ATOM 1727 N N . GLU A 1 211 ? 0.746 -8.435 -18.015 1.00 98.50 211 GLU A N 1
ATOM 1728 C CA . GLU A 1 211 ? 0.360 -9.060 -19.279 1.00 98.50 211 GLU A CA 1
ATOM 1729 C C . GLU A 1 211 ? 0.983 -8.423 -20.534 1.00 98.50 211 GLU A C 1
ATOM 1731 O O . GLU A 1 211 ? 0.840 -8.961 -21.632 1.00 98.50 211 GLU A O 1
ATOM 1736 N N . LYS A 1 212 ? 1.672 -7.283 -20.408 1.00 98.69 212 LYS A N 1
ATOM 1737 C CA . LYS A 1 212 ? 2.293 -6.577 -21.541 1.00 98.69 212 LYS A CA 1
ATOM 1738 C C . LYS A 1 212 ? 3.634 -7.146 -21.975 1.00 98.69 212 LYS A C 1
ATOM 1740 O O . LYS A 1 212 ? 4.124 -6.770 -23.037 1.00 98.69 212 LYS A O 1
ATOM 1745 N N . ASN A 1 213 ? 4.205 -8.076 -21.215 1.00 98.75 213 ASN A N 1
ATOM 1746 C CA . ASN A 1 213 ? 5.396 -8.805 -21.622 1.00 98.75 213 ASN A CA 1
ATOM 1747 C C . ASN A 1 213 ? 5.217 -10.308 -21.363 1.00 98.75 213 ASN A C 1
ATOM 1749 O O . ASN A 1 213 ? 4.989 -10.724 -20.232 1.00 98.75 213 ASN A O 1
ATOM 1753 N N . ALA A 1 214 ? 5.348 -11.131 -22.410 1.00 98.62 214 ALA A N 1
ATOM 1754 C CA . ALA A 1 214 ? 5.098 -12.572 -22.324 1.00 98.62 214 ALA A CA 1
ATOM 1755 C C . ALA A 1 214 ? 6.026 -13.292 -21.330 1.00 98.62 214 ALA A C 1
ATOM 1757 O O . ALA A 1 214 ? 5.580 -14.194 -20.627 1.00 98.62 214 ALA A O 1
ATOM 1758 N N . PHE A 1 215 ? 7.295 -12.877 -21.233 1.00 98.81 215 PHE A N 1
ATOM 1759 C CA . PHE A 1 215 ? 8.218 -13.454 -20.258 1.00 98.81 215 PHE A CA 1
ATOM 1760 C C . PHE A 1 215 ? 7.779 -13.127 -18.825 1.00 98.81 215 PHE A C 1
ATOM 1762 O O . PHE A 1 215 ? 7.695 -14.030 -17.996 1.00 98.81 215 PHE A O 1
ATOM 1769 N N . VAL A 1 216 ? 7.476 -11.854 -18.538 1.00 98.81 216 VAL A N 1
ATOM 1770 C CA . VAL A 1 216 ? 7.046 -11.419 -17.195 1.00 98.81 216 VAL A CA 1
ATOM 1771 C C . VAL A 1 216 ? 5.736 -12.096 -16.802 1.00 98.81 216 VAL A C 1
ATOM 1773 O O . VAL A 1 216 ? 5.623 -12.569 -15.677 1.00 98.81 216 VAL A O 1
ATOM 1776 N N . LEU A 1 217 ? 4.779 -12.209 -17.727 1.00 98.81 217 LEU A N 1
ATOM 1777 C CA . LEU A 1 217 ? 3.508 -12.889 -17.488 1.00 98.81 217 LEU A CA 1
ATOM 1778 C C . LEU A 1 217 ? 3.699 -14.351 -17.071 1.00 98.81 217 LEU A C 1
ATOM 1780 O O . LEU A 1 217 ? 3.144 -14.774 -16.058 1.00 98.81 217 LEU A O 1
ATOM 1784 N N . GLU A 1 218 ? 4.474 -15.122 -17.834 1.00 98.81 218 GLU A N 1
ATOM 1785 C CA . GLU A 1 218 ? 4.671 -16.546 -17.546 1.00 98.81 218 GLU A CA 1
ATOM 1786 C C . GLU A 1 218 ? 5.513 -16.766 -16.282 1.00 98.81 218 GLU A C 1
ATOM 1788 O O . GLU A 1 218 ? 5.190 -17.634 -15.467 1.00 98.81 218 GLU A O 1
ATOM 1793 N N . ALA A 1 219 ? 6.531 -15.933 -16.047 1.00 98.75 219 ALA A N 1
ATOM 1794 C CA . ALA A 1 219 ? 7.306 -15.969 -14.811 1.00 98.75 219 ALA A CA 1
ATOM 1795 C C . ALA A 1 219 ? 6.443 -15.619 -13.583 1.00 98.75 219 ALA A C 1
ATOM 1797 O O . ALA A 1 219 ? 6.505 -16.314 -12.570 1.00 98.75 219 ALA A O 1
ATOM 1798 N N . TYR A 1 220 ? 5.580 -14.601 -13.682 1.00 98.62 220 TYR A N 1
ATOM 1799 C CA . TYR A 1 220 ? 4.676 -14.205 -12.600 1.00 98.62 220 TYR A CA 1
ATOM 1800 C C . TYR A 1 220 ? 3.661 -15.305 -12.284 1.00 98.62 220 TYR A C 1
ATOM 1802 O O . TYR A 1 220 ? 3.463 -15.633 -11.118 1.00 98.62 220 TYR A O 1
ATOM 1810 N N . LYS A 1 221 ? 3.047 -15.922 -13.305 1.00 98.19 221 LYS A N 1
ATOM 1811 C CA . LYS A 1 221 ? 2.151 -17.075 -13.113 1.00 98.19 221 LYS A CA 1
ATOM 1812 C C . LYS A 1 221 ? 2.855 -18.221 -12.393 1.00 98.19 221 LYS A C 1
ATOM 1814 O O . LYS A 1 221 ? 2.326 -18.711 -11.403 1.00 98.19 221 LYS A O 1
ATOM 1819 N N . THR A 1 222 ? 4.052 -18.585 -12.855 1.00 98.38 222 THR A N 1
ATOM 1820 C CA . THR A 1 222 ? 4.865 -19.652 -12.250 1.00 98.38 222 THR A CA 1
ATOM 1821 C C . THR A 1 222 ? 5.163 -19.350 -10.781 1.00 98.38 222 THR A C 1
ATOM 1823 O O . THR A 1 222 ? 5.062 -20.224 -9.926 1.00 98.38 222 THR A O 1
ATOM 1826 N N . GLU A 1 223 ? 5.496 -18.101 -10.454 1.00 98.12 223 GLU A N 1
ATOM 1827 C CA . GLU A 1 223 ? 5.733 -17.696 -9.069 1.00 98.12 223 GLU A CA 1
ATOM 1828 C C . GLU A 1 223 ? 4.464 -17.811 -8.215 1.00 98.12 223 GLU A C 1
ATOM 1830 O O . GLU A 1 223 ? 4.506 -18.346 -7.108 1.00 98.12 223 GLU A O 1
ATOM 1835 N N . MET A 1 224 ? 3.321 -17.370 -8.747 1.00 97.06 224 MET A N 1
ATOM 1836 C CA . MET A 1 224 ? 2.028 -17.440 -8.067 1.00 97.06 224 MET A CA 1
ATOM 1837 C C . MET A 1 224 ? 1.569 -18.876 -7.776 1.00 97.06 224 MET A C 1
ATOM 1839 O O . MET A 1 224 ? 0.757 -19.064 -6.876 1.00 97.06 224 MET A O 1
ATOM 1843 N N . GLU A 1 225 ? 2.087 -19.900 -8.456 1.00 96.88 225 GLU A N 1
ATOM 1844 C CA . GLU A 1 225 ? 1.781 -21.309 -8.151 1.00 96.88 225 GLU A CA 1
ATOM 1845 C C . GLU A 1 225 ? 2.388 -21.795 -6.824 1.00 96.88 225 GLU A C 1
ATOM 1847 O O . GLU A 1 225 ? 2.000 -22.850 -6.311 1.00 96.88 225 GLU A O 1
ATOM 1852 N N . LYS A 1 226 ? 3.323 -21.041 -6.229 1.00 96.75 226 LYS A N 1
ATOM 1853 C CA . LYS A 1 226 ? 3.937 -21.410 -4.949 1.00 96.75 226 LYS A CA 1
ATOM 1854 C C . LYS A 1 226 ? 2.898 -21.452 -3.817 1.00 96.75 226 LYS A C 1
ATOM 1856 O O . LYS A 1 226 ? 2.041 -20.572 -3.719 1.00 96.75 226 LYS A O 1
ATOM 1861 N N . PRO A 1 227 ? 3.021 -22.404 -2.870 1.00 94.69 227 PRO A N 1
ATOM 1862 C CA . PRO A 1 227 ? 2.017 -22.645 -1.826 1.00 94.69 227 PRO A CA 1
ATOM 1863 C C . PRO A 1 227 ? 1.891 -21.516 -0.791 1.00 94.69 227 PRO A C 1
ATOM 1865 O O . PRO A 1 227 ? 0.989 -21.547 0.043 1.00 94.69 227 PRO A O 1
ATOM 1868 N N . ILE A 1 228 ? 2.794 -20.532 -0.818 1.00 93.62 228 ILE A N 1
ATOM 1869 C CA . ILE A 1 228 ? 2.733 -19.352 0.052 1.00 93.62 228 ILE A CA 1
ATOM 1870 C C . ILE A 1 228 ? 1.612 -18.382 -0.355 1.00 93.62 228 ILE A C 1
ATOM 1872 O O . ILE A 1 228 ? 1.198 -17.561 0.463 1.00 93.62 228 ILE A O 1
ATOM 1876 N N . PHE A 1 229 ? 1.115 -18.469 -1.596 1.00 95.88 229 PHE A N 1
ATOM 1877 C CA . PHE A 1 229 ? 0.074 -17.588 -2.116 1.00 95.88 229 PHE A CA 1
ATOM 1878 C C . PHE A 1 229 ? -1.317 -18.201 -1.955 1.00 95.88 229 PHE A C 1
ATOM 1880 O O . PHE A 1 229 ? -1.550 -19.379 -2.222 1.00 95.88 229 PHE A O 1
ATOM 1887 N N . ILE A 1 230 ? -2.269 -17.366 -1.538 1.00 93.50 230 ILE A N 1
ATOM 1888 C CA . ILE A 1 230 ? -3.674 -17.747 -1.397 1.00 93.50 230 ILE A CA 1
ATOM 1889 C C . ILE A 1 230 ? -4.445 -17.149 -2.568 1.00 93.50 230 ILE A C 1
ATOM 1891 O O . ILE A 1 230 ? -4.656 -15.938 -2.637 1.00 93.50 230 ILE A O 1
ATOM 1895 N N . HIS A 1 231 ? -4.904 -18.015 -3.465 1.00 91.62 231 HIS A N 1
ATOM 1896 C CA . HIS A 1 231 ? -5.735 -17.616 -4.597 1.00 91.62 231 HIS A CA 1
ATOM 1897 C C . HIS A 1 231 ? -7.208 -17.599 -4.233 1.00 91.62 231 HIS A C 1
ATOM 1899 O O . HIS A 1 231 ? -7.657 -18.275 -3.302 1.00 91.62 231 HIS A O 1
ATOM 1905 N N . ILE A 1 232 ? -7.990 -16.835 -4.998 1.00 86.94 232 ILE A N 1
ATOM 1906 C CA . ILE A 1 232 ? -9.440 -16.953 -4.918 1.00 86.94 232 ILE A CA 1
ATOM 1907 C C . ILE A 1 232 ? -9.812 -18.394 -5.264 1.00 86.94 232 ILE A C 1
ATOM 1909 O O . ILE A 1 232 ? -9.524 -18.880 -6.355 1.00 86.94 232 ILE A O 1
ATOM 1913 N N . GLN A 1 233 ? -10.429 -19.094 -4.317 1.00 75.06 233 GLN A N 1
ATOM 1914 C CA . GLN A 1 233 ? -11.020 -20.385 -4.624 1.00 75.06 233 GLN A CA 1
ATOM 1915 C C . GLN A 1 233 ? -12.140 -20.123 -5.627 1.00 75.06 233 GLN A C 1
ATOM 1917 O O . GLN A 1 233 ? -13.087 -19.390 -5.328 1.00 75.06 233 GLN A O 1
ATOM 1922 N N . THR A 1 234 ? -12.013 -20.666 -6.836 1.00 53.91 234 THR A N 1
ATOM 1923 C CA . THR A 1 234 ? -13.148 -20.745 -7.751 1.00 53.91 234 THR A CA 1
ATOM 1924 C C . THR A 1 234 ? -14.230 -21.537 -7.018 1.00 53.91 234 THR A C 1
ATOM 1926 O O . THR A 1 234 ? -13.909 -22.605 -6.485 1.00 53.91 234 THR A O 1
ATOM 1929 N N . PRO A 1 235 ? -15.472 -21.036 -6.906 1.00 52.31 235 PRO A N 1
ATOM 1930 C CA . PRO A 1 235 ? -16.558 -21.858 -6.395 1.00 52.31 235 PRO A CA 1
ATOM 1931 C C . PRO A 1 235 ? -16.575 -23.165 -7.195 1.00 52.31 235 PRO A C 1
ATOM 1933 O O . PRO A 1 235 ? -16.523 -23.116 -8.426 1.00 52.31 235 PRO A O 1
ATOM 1936 N N . LYS A 1 236 ? -16.548 -24.304 -6.497 1.00 39.12 236 LYS A N 1
ATOM 1937 C CA . LYS A 1 236 ? -16.835 -25.599 -7.122 1.00 39.12 236 LYS A CA 1
ATOM 1938 C C . LYS A 1 236 ? -18.271 -25.624 -7.626 1.00 39.12 236 LYS A C 1
ATOM 1940 O O . LYS A 1 236 ? -19.128 -25.021 -6.941 1.00 39.12 236 LYS A O 1
#

Organism: NCBI:txid2541731

Sequence (236 aa):
MMPQIGLGCIGGKDTRAALDKEVANGKYNAQLEAFYKVLLDLDRPSFTRIGYEFECDWNGYSPKSYKIVFITIFKAFKEKNIKSAAVWCSGGGSANFIGLEKLMAYYPGDQYVDWWGIDVFSPEEFDHSGLKNFFDAAHIHKKPVMIGECTPRFVGVLDGRISWDKWFKPFFEMLNDNPGIKAFCYINWDWEYWSNKNGFPWHDWKEARIEKNAFVLEAYKTEMEKPIFIHIQTPK

Foldseek 3Di:
DAEEAEAAQAPDFLQLRHNLQVVLVVVCVVVLVVVLVVLVVVVDAYEYAHNAQVLASSSNHDLVSLLSNLQVSLVCCVVVVRNYFYEPEHAQVNSVLPDPVSSCSNPNALVRHQAYEYEDEELVRLPDVSVVVSLVVCVVSVHQYENEEYFHFLLACQVQVSSCVRPVVSVLVSCVVRVSHQYYDYDQDAQLVVCVVVVNPRNSRGHRNQVNHPNSVVVVVVSCPDPSHDDDPDDD

Secondary structure (DSSP, 8-state):
---EEEE--BSSSSS--B-HHHHHTTTTHHHHHHHHHHHHHH-S-EEEEETSSTTSTTT---HHHHHHHHHHHHHHHHHTT--EEEEEEE-GGGGTT--HHHHHTT---GGG-SEEEEEE-SGGGTT-HHHHHHHHHHHHTT--EEEEEE--TTT-STTTHHHIIIIIHHHHHHHHH-TTEEEEEE---BHHHHHHHHT-SGGGG-B--GGGSHHHHHHHHHHHTSTT--PPPPP-